Protein AF-A0AAE9MT00-F1 (afdb_monomer_lite)

Structure (mmCIF, N/CA/C/O backbone):
data_AF-A0AAE9MT00-F1
#
_entry.id   AF-A0AAE9MT00-F1
#
loop_
_atom_site.group_PDB
_atom_site.id
_atom_site.type_symbol
_atom_site.label_atom_id
_atom_site.label_alt_id
_atom_site.label_comp_id
_atom_site.label_asym_id
_atom_site.label_entity_id
_atom_site.label_seq_id
_atom_site.pdbx_PDB_ins_code
_atom_site.Cartn_x
_atom_site.Cartn_y
_atom_site.Cartn_z
_atom_site.occupancy
_atom_site.B_iso_or_equiv
_atom_site.auth_seq_id
_atom_site.auth_comp_id
_atom_site.auth_asym_id
_atom_site.auth_atom_id
_atom_site.pdbx_PDB_model_num
ATOM 1 N N . MET A 1 1 ? -2.175 17.273 -48.485 1.00 51.03 1 MET A N 1
ATOM 2 C CA . MET A 1 1 ? -3.130 16.178 -48.189 1.00 51.03 1 MET A CA 1
ATOM 3 C C . MET A 1 1 ? -2.643 15.185 -47.120 1.00 51.03 1 MET A C 1
ATOM 5 O O . MET A 1 1 ? -3.449 14.760 -46.310 1.00 51.03 1 MET A O 1
ATOM 9 N N . ASN A 1 2 ? -1.346 14.842 -47.038 1.00 55.16 2 ASN A N 1
ATOM 10 C CA . ASN A 1 2 ? -0.844 13.804 -46.109 1.00 55.16 2 ASN A CA 1
ATOM 11 C C . ASN A 1 2 ? -0.593 14.262 -44.646 1.00 55.16 2 ASN A C 1
ATOM 13 O O . ASN A 1 2 ? -0.565 13.439 -43.734 1.00 55.16 2 ASN A O 1
ATOM 17 N N . GLN A 1 3 ? -0.410 15.565 -44.392 1.00 51.12 3 GLN A N 1
ATOM 18 C CA . GLN A 1 3 ? -0.152 16.093 -43.039 1.00 51.12 3 GLN A CA 1
ATOM 19 C C . GLN A 1 3 ? -1.431 16.325 -42.216 1.00 51.12 3 GLN A C 1
ATOM 21 O O . GLN A 1 3 ? -1.438 16.017 -41.029 1.00 51.12 3 GLN A O 1
ATOM 26 N N . GLU A 1 4 ? -2.530 16.776 -42.828 1.00 44.50 4 GLU A N 1
ATOM 27 C CA . GLU A 1 4 ? -3.812 16.980 -42.128 1.00 44.50 4 GLU A CA 1
ATOM 28 C C . GLU A 1 4 ? -4.461 15.670 -41.673 1.00 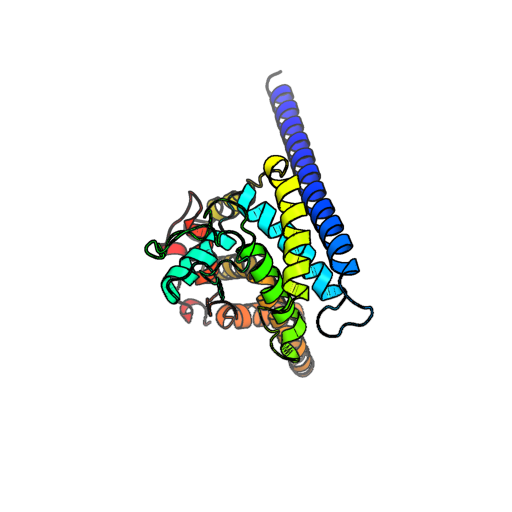44.50 4 GLU A C 1
ATOM 30 O O . GLU A 1 4 ? -5.050 15.617 -40.596 1.00 44.50 4 GLU A O 1
ATOM 35 N N . ILE A 1 5 ? -4.315 14.593 -42.454 1.00 54.06 5 ILE A N 1
ATOM 36 C CA . ILE A 1 5 ? -4.806 13.261 -42.079 1.00 54.06 5 ILE A CA 1
ATOM 37 C C . ILE A 1 5 ? -4.005 12.732 -40.880 1.00 54.06 5 ILE A C 1
ATOM 39 O O . ILE A 1 5 ? -4.601 12.299 -39.897 1.00 54.06 5 ILE A O 1
ATOM 43 N N . LYS A 1 6 ? -2.669 12.869 -40.887 1.00 47.38 6 LYS A N 1
ATOM 44 C CA . LYS A 1 6 ? -1.819 12.519 -39.732 1.00 47.38 6 LYS A CA 1
ATOM 45 C C . LYS A 1 6 ? -2.141 13.353 -38.487 1.00 47.38 6 LYS A C 1
ATOM 47 O O . LYS A 1 6 ? -2.124 12.811 -37.385 1.00 47.38 6 LYS A O 1
ATOM 52 N N . LEU A 1 7 ? -2.462 14.641 -38.644 1.00 45.81 7 LEU A N 1
ATOM 53 C CA . LEU A 1 7 ? -2.862 15.502 -37.527 1.00 45.81 7 LEU A CA 1
ATOM 54 C C . LEU A 1 7 ? -4.219 15.082 -36.945 1.00 45.81 7 LEU A C 1
ATOM 56 O O . LEU A 1 7 ? -4.334 14.929 -35.733 1.00 45.81 7 LEU A O 1
ATOM 60 N N . LYS A 1 8 ? -5.227 14.830 -37.794 1.00 42.19 8 LYS A N 1
ATOM 61 C CA . LYS A 1 8 ? -6.557 14.365 -37.363 1.00 42.19 8 LYS A CA 1
ATOM 62 C C . LYS A 1 8 ? -6.499 12.998 -36.676 1.00 42.19 8 LYS A C 1
ATOM 64 O O . LYS A 1 8 ? -7.139 12.829 -35.643 1.00 42.19 8 LYS A O 1
ATOM 69 N N . TYR A 1 9 ? -5.680 12.070 -37.175 1.00 44.25 9 TYR A N 1
ATOM 70 C CA . TYR A 1 9 ? -5.432 10.779 -36.518 1.00 44.25 9 TYR A CA 1
ATOM 71 C C . TYR A 1 9 ? -4.759 10.945 -35.149 1.00 44.25 9 TYR A C 1
ATOM 73 O O . TYR A 1 9 ? -5.231 10.389 -34.163 1.00 44.25 9 TYR A O 1
ATOM 81 N N . ARG A 1 10 ? -3.711 11.773 -35.050 1.00 43.38 10 ARG A N 1
ATOM 82 C CA . ARG A 1 10 ? -2.983 12.016 -33.791 1.00 43.38 10 ARG A CA 1
ATOM 83 C C . ARG A 1 10 ? -3.833 12.764 -32.747 1.00 43.38 10 ARG A C 1
ATOM 85 O O . ARG A 1 10 ? -3.665 12.556 -31.547 1.00 43.38 10 ARG A O 1
ATOM 92 N N . ILE A 1 11 ? -4.762 13.616 -33.188 1.00 51.12 11 ILE A N 1
ATOM 93 C CA . ILE A 1 11 ? -5.757 14.277 -32.327 1.00 51.12 11 ILE A CA 1
ATOM 94 C C . ILE A 1 11 ? -6.825 13.270 -31.872 1.00 51.12 11 ILE A C 1
ATOM 96 O O . ILE A 1 11 ? -7.138 13.222 -30.684 1.00 51.12 11 ILE A O 1
ATOM 100 N N . GLY A 1 12 ? -7.325 12.420 -32.775 1.00 45.12 12 GLY A N 1
ATOM 101 C CA . GLY A 1 12 ? -8.269 11.345 -32.454 1.00 45.12 12 GLY A CA 1
ATOM 102 C C . GLY A 1 12 ? -7.710 10.329 -31.452 1.00 45.12 12 GLY A C 1
ATOM 103 O O . GLY A 1 12 ? -8.386 9.994 -30.482 1.00 45.12 12 GLY A O 1
ATOM 104 N N . GLU A 1 13 ? -6.448 9.918 -31.607 1.00 54.12 13 GLU A N 1
ATOM 105 C CA . GLU A 1 13 ? -5.752 9.051 -30.645 1.00 54.12 13 GLU A CA 1
ATOM 106 C C . GLU A 1 13 ? -5.581 9.716 -29.272 1.00 54.12 13 GLU A C 1
ATOM 108 O O . GLU A 1 13 ? -5.784 9.070 -28.244 1.00 54.12 13 GLU A O 1
ATOM 113 N N . ASN A 1 14 ? -5.249 11.011 -29.224 1.00 55.03 14 ASN A N 1
ATOM 114 C CA . ASN A 1 14 ? -5.114 11.744 -27.960 1.00 55.03 14 ASN A CA 1
ATOM 115 C C . ASN A 1 14 ? -6.452 11.913 -27.226 1.00 55.03 14 ASN A C 1
ATOM 117 O O . ASN A 1 14 ? -6.501 11.803 -25.999 1.00 55.03 14 ASN A O 1
ATOM 121 N N . ILE A 1 15 ? -7.541 12.156 -27.958 1.00 53.94 15 ILE A N 1
ATOM 122 C CA . ILE A 1 15 ? -8.891 12.246 -27.386 1.00 53.94 15 ILE A CA 1
ATOM 123 C C . ILE A 1 15 ? -9.347 10.865 -26.896 1.00 53.94 15 ILE A C 1
ATOM 125 O O . ILE A 1 15 ? -9.809 10.750 -25.763 1.00 53.94 15 ILE A O 1
ATOM 129 N N . GLY A 1 16 ? -9.133 9.807 -27.686 1.00 55.38 16 GLY A N 1
ATOM 130 C CA . GLY A 1 16 ? -9.438 8.428 -27.296 1.00 55.38 16 GLY A CA 1
ATOM 131 C C . GLY A 1 16 ? -8.684 7.984 -26.038 1.00 55.38 16 GLY A C 1
ATOM 132 O O . GLY A 1 16 ? -9.297 7.459 -25.108 1.00 55.38 16 GLY A O 1
ATOM 133 N N . ARG A 1 17 ? -7.379 8.284 -25.943 1.00 59.31 17 ARG A N 1
ATOM 134 C CA . ARG A 1 17 ? -6.570 8.018 -24.738 1.00 59.31 17 ARG A CA 1
ATOM 135 C C . ARG A 1 17 ? -7.072 8.789 -23.521 1.00 59.31 17 ARG A C 1
ATOM 137 O O . ARG A 1 17 ? -7.162 8.216 -22.439 1.00 59.31 17 ARG A O 1
ATOM 144 N N . ARG A 1 18 ? -7.444 10.064 -23.683 1.00 56.41 18 ARG A N 1
ATOM 145 C CA . ARG A 1 18 ? -8.025 10.867 -22.594 1.00 56.41 18 ARG A CA 1
ATOM 146 C C . ARG A 1 18 ? -9.360 10.304 -22.115 1.00 56.41 18 ARG A C 1
ATOM 148 O O . ARG A 1 18 ? -9.563 10.227 -20.908 1.00 56.41 18 ARG A O 1
ATOM 155 N N . ILE A 1 19 ? -10.246 9.889 -23.018 1.00 56.38 19 ILE A N 1
ATOM 156 C CA . ILE A 1 19 ? -11.547 9.302 -22.659 1.00 56.38 19 ILE A CA 1
ATOM 157 C C . ILE A 1 19 ? -11.355 7.960 -21.942 1.00 56.38 19 ILE A C 1
ATOM 159 O O . ILE A 1 19 ? -11.965 7.740 -20.897 1.00 56.38 19 ILE A O 1
ATOM 163 N N . ALA A 1 20 ? -10.468 7.094 -22.443 1.00 60.00 20 ALA A N 1
ATOM 164 C CA . ALA A 1 20 ? -10.139 5.824 -21.796 1.00 60.00 20 ALA A CA 1
ATOM 165 C C . ALA A 1 20 ? -9.547 6.030 -20.390 1.00 60.00 20 ALA A C 1
ATOM 167 O O . ALA A 1 20 ? -9.961 5.368 -19.440 1.00 60.00 20 ALA A O 1
ATOM 168 N N . PHE A 1 21 ? -8.648 7.008 -20.236 1.00 63.56 21 PHE A N 1
ATOM 169 C CA . PHE A 1 21 ? -8.076 7.402 -18.947 1.00 63.56 21 PHE A CA 1
ATOM 170 C C . PHE A 1 21 ? -9.149 7.872 -17.950 1.00 63.56 21 PHE A C 1
ATOM 172 O O . PHE A 1 21 ? -9.180 7.403 -16.813 1.00 63.56 21 PHE A O 1
ATOM 179 N N . HIS A 1 22 ? -10.066 8.749 -18.377 1.00 64.19 22 HIS A N 1
ATOM 180 C CA . HIS A 1 22 ? -11.149 9.241 -17.517 1.00 64.19 22 HIS A CA 1
ATOM 181 C C . HIS A 1 22 ? -12.133 8.131 -17.142 1.00 64.19 22 HIS A C 1
ATOM 183 O O . HIS A 1 22 ? -12.529 8.032 -15.982 1.00 64.19 22 HIS A O 1
ATOM 189 N N . ARG A 1 23 ? -12.499 7.267 -18.097 1.00 68.19 23 ARG A N 1
ATOM 190 C CA . ARG A 1 23 ? -13.386 6.124 -17.845 1.00 68.19 23 ARG A CA 1
ATOM 191 C C . ARG A 1 23 ? -12.770 5.149 -16.840 1.00 68.19 23 ARG A C 1
ATOM 193 O O . ARG A 1 23 ? -13.483 4.670 -15.966 1.00 68.19 23 ARG A O 1
ATOM 200 N N . ARG A 1 24 ? -11.455 4.915 -16.922 1.00 79.44 24 ARG A N 1
ATOM 201 C CA . ARG A 1 24 ? -10.708 4.091 -15.963 1.00 79.44 24 ARG A CA 1
ATOM 202 C C . ARG A 1 24 ? -10.764 4.651 -14.549 1.00 79.44 24 ARG A C 1
ATOM 204 O O . ARG A 1 24 ? -11.226 3.962 -13.645 1.00 79.44 24 ARG A O 1
ATOM 211 N N . ILE A 1 25 ? -10.347 5.904 -14.372 1.00 77.81 25 ILE A N 1
ATOM 212 C CA . ILE A 1 25 ? -10.355 6.562 -13.056 1.00 77.81 25 ILE A CA 1
ATOM 213 C C . ILE A 1 25 ? -11.760 6.546 -12.454 1.00 77.81 25 ILE A C 1
ATOM 215 O O . ILE A 1 25 ? -11.936 6.251 -11.274 1.00 77.81 25 ILE A O 1
ATOM 219 N N . HIS A 1 26 ? -12.775 6.813 -13.274 1.00 83.75 26 HIS A N 1
ATOM 220 C CA . HIS A 1 26 ? -14.157 6.829 -12.824 1.00 83.75 26 HIS A CA 1
ATOM 221 C C . HIS A 1 26 ? -14.623 5.470 -12.265 1.00 83.75 26 HIS A C 1
ATOM 223 O O . HIS A 1 26 ? -15.366 5.447 -11.284 1.00 83.75 26 HIS A O 1
ATOM 229 N N . ILE A 1 27 ? -14.194 4.343 -12.848 1.00 88.69 27 ILE A N 1
ATOM 230 C CA . ILE A 1 27 ? -14.572 2.998 -12.377 1.00 88.69 27 ILE A CA 1
ATOM 231 C C . ILE A 1 27 ? -13.983 2.720 -10.991 1.00 88.69 27 ILE A C 1
ATOM 233 O O . ILE A 1 27 ? -14.738 2.403 -10.071 1.00 88.69 27 ILE A O 1
ATOM 237 N N . TYR A 1 28 ? -12.678 2.926 -10.799 1.00 93.06 28 TYR A N 1
ATOM 238 C CA . TYR A 1 28 ? -12.037 2.666 -9.505 1.00 93.06 28 TYR A CA 1
ATOM 239 C C . TYR A 1 28 ? -12.506 3.633 -8.404 1.00 93.06 28 TYR A C 1
ATOM 241 O O . TYR A 1 28 ? -12.715 3.210 -7.268 1.00 93.06 28 TYR A O 1
ATOM 249 N N . ILE A 1 29 ? -12.785 4.904 -8.730 1.00 93.75 29 ILE A N 1
ATOM 250 C CA . ILE A 1 29 ? -13.396 5.854 -7.778 1.00 93.75 29 ILE A CA 1
ATOM 251 C C . ILE A 1 29 ? -14.796 5.393 -7.355 1.00 93.75 29 ILE A C 1
ATOM 253 O O . ILE A 1 29 ? -15.153 5.467 -6.173 1.00 93.75 29 ILE A O 1
ATOM 257 N N . ARG A 1 30 ? -15.608 4.919 -8.308 1.00 95.69 30 ARG A N 1
ATOM 258 C CA . ARG A 1 30 ? -16.950 4.401 -8.022 1.00 95.69 30 ARG A CA 1
ATOM 259 C C . ARG A 1 30 ? -16.879 3.156 -7.141 1.00 95.69 30 ARG A C 1
ATOM 261 O O . ARG A 1 30 ? -17.640 3.073 -6.180 1.00 95.69 30 ARG A O 1
ATOM 268 N N . LEU A 1 31 ? -15.955 2.240 -7.432 1.00 96.75 31 LEU A N 1
ATOM 269 C CA . LEU A 1 31 ? -15.724 1.040 -6.632 1.00 96.75 31 LEU A CA 1
ATOM 270 C C . LEU A 1 31 ? -15.295 1.389 -5.203 1.00 96.75 31 LEU A C 1
ATOM 272 O O . LEU A 1 31 ? -15.934 0.936 -4.259 1.00 96.75 31 LEU A O 1
ATOM 276 N N . ALA A 1 32 ? -14.302 2.265 -5.025 1.00 97.62 32 ALA A N 1
ATOM 277 C CA . ALA A 1 32 ? -13.902 2.738 -3.699 1.00 97.62 32 ALA A CA 1
ATOM 278 C C . ALA A 1 32 ? -15.089 3.375 -2.951 1.00 97.62 32 ALA A C 1
ATOM 280 O O . ALA A 1 32 ? -15.327 3.104 -1.776 1.00 97.62 32 ALA A O 1
ATOM 281 N N . SER A 1 33 ? -15.910 4.169 -3.640 1.00 97.94 33 SER A N 1
ATOM 282 C CA . SER A 1 33 ? -17.111 4.761 -3.037 1.00 97.94 33 SER A CA 1
ATOM 283 C C . SER A 1 33 ? -18.140 3.708 -2.604 1.00 97.94 33 SER A C 1
ATOM 285 O O . SER A 1 33 ? -18.792 3.887 -1.576 1.00 97.94 33 SER A O 1
ATOM 287 N N . ALA A 1 34 ? -18.305 2.626 -3.371 1.00 98.00 34 ALA A N 1
ATOM 288 C CA . ALA A 1 34 ? -19.188 1.512 -3.028 1.00 98.00 34 ALA A CA 1
ATOM 289 C C . ALA A 1 34 ? -18.654 0.722 -1.825 1.00 98.00 34 ALA A C 1
ATOM 291 O O . ALA A 1 34 ? -19.393 0.509 -0.865 1.00 98.00 34 ALA A O 1
ATOM 292 N N . VAL A 1 35 ? -17.357 0.392 -1.828 1.00 98.31 35 VAL A N 1
ATOM 293 C CA . VAL A 1 35 ? -16.680 -0.276 -0.707 1.00 98.31 35 VAL A CA 1
ATOM 294 C C . VAL A 1 35 ? -16.856 0.526 0.577 1.00 98.31 35 VAL A C 1
ATOM 296 O O . VAL A 1 35 ? -17.310 -0.023 1.576 1.00 98.31 35 VAL A O 1
ATOM 299 N N . TYR A 1 36 ? -16.577 1.834 0.541 1.00 98.31 36 TYR A N 1
ATOM 300 C CA . TYR A 1 36 ? -16.726 2.714 1.700 1.00 98.31 36 TYR A CA 1
ATOM 301 C C . TYR A 1 36 ? -18.142 2.672 2.290 1.00 98.31 36 TYR A C 1
ATOM 303 O O . TYR A 1 36 ? -18.296 2.605 3.508 1.00 98.31 36 TYR A O 1
ATOM 311 N N . LYS A 1 37 ? -19.176 2.701 1.437 1.00 97.94 37 LYS A N 1
ATOM 312 C CA . LYS A 1 37 ? -20.576 2.644 1.879 1.00 97.94 37 LYS A CA 1
ATOM 313 C C . LYS A 1 37 ? -20.883 1.332 2.598 1.00 97.94 37 LYS A C 1
ATOM 315 O O . LYS A 1 37 ? -21.432 1.390 3.691 1.00 97.94 37 LYS A O 1
ATOM 320 N N . GLU A 1 38 ? -20.500 0.188 2.031 1.00 97.75 38 GLU A N 1
ATOM 321 C CA . GLU A 1 38 ? -20.772 -1.124 2.635 1.00 97.75 38 GLU A CA 1
ATOM 322 C C . GLU A 1 38 ? -20.040 -1.309 3.969 1.00 97.75 38 GLU A C 1
ATOM 324 O O . GLU A 1 38 ? -20.656 -1.692 4.962 1.00 97.75 38 GLU A O 1
ATOM 329 N N . ILE A 1 39 ? -18.740 -0.998 4.034 1.00 97.31 39 ILE A N 1
ATOM 330 C CA . ILE A 1 39 ? -17.970 -1.211 5.269 1.00 97.31 39 ILE A CA 1
ATOM 331 C C . ILE A 1 39 ? -18.362 -0.227 6.374 1.00 97.31 39 ILE A C 1
ATOM 333 O O . ILE A 1 39 ? -18.300 -0.571 7.552 1.00 97.31 39 ILE A O 1
ATOM 337 N N . ARG A 1 40 ? -18.815 0.986 6.026 1.00 96.06 40 ARG A N 1
ATOM 338 C CA . ARG A 1 40 ? -19.260 1.982 7.010 1.00 96.06 40 ARG A CA 1
ATOM 339 C C . ARG A 1 40 ? -20.486 1.520 7.793 1.00 96.06 40 ARG A C 1
ATOM 341 O O . ARG A 1 40 ? -20.587 1.852 8.970 1.00 96.06 40 ARG A O 1
ATOM 348 N N . LEU A 1 41 ? -21.376 0.747 7.169 1.00 95.56 41 LEU A N 1
ATOM 349 C CA . LEU A 1 41 ? -22.561 0.180 7.826 1.00 95.56 41 LEU A CA 1
ATOM 350 C C . LEU A 1 41 ? -22.204 -0.853 8.903 1.00 95.56 41 LEU A C 1
ATOM 352 O O . LEU A 1 41 ? -23.017 -1.131 9.778 1.00 95.56 41 LEU A O 1
ATOM 356 N N . LEU A 1 42 ? -20.996 -1.420 8.850 1.00 94.50 42 LEU A N 1
ATOM 357 C CA . LEU A 1 42 ? -20.529 -2.423 9.805 1.00 94.50 42 LEU A CA 1
ATOM 358 C C . LEU A 1 42 ? -19.893 -1.810 11.057 1.00 94.50 42 LEU A C 1
ATOM 360 O O . LEU A 1 42 ? -19.606 -2.546 12.003 1.00 94.50 42 LEU A O 1
ATOM 364 N N . ILE A 1 43 ? -19.622 -0.505 11.066 1.00 94.19 43 ILE A N 1
ATOM 365 C CA . ILE A 1 43 ? -18.829 0.165 12.099 1.00 94.19 43 ILE A CA 1
ATOM 366 C C . ILE A 1 43 ? -19.683 1.184 12.842 1.00 94.19 43 ILE A C 1
ATOM 368 O O . ILE A 1 43 ? -20.316 2.042 12.226 1.00 94.19 43 ILE A O 1
ATOM 372 N N . ASP A 1 44 ? -19.633 1.104 14.169 1.00 90.25 44 ASP A N 1
ATOM 373 C CA . ASP A 1 44 ? -20.349 2.006 15.062 1.00 90.25 44 ASP A CA 1
ATOM 374 C C . ASP A 1 44 ? -19.794 3.435 14.974 1.00 90.25 44 ASP A C 1
ATOM 376 O O . ASP A 1 44 ? -18.592 3.663 14.779 1.00 90.25 44 ASP A O 1
ATOM 380 N N . ASP A 1 45 ? -20.678 4.415 15.139 1.00 84.25 45 ASP A N 1
ATOM 381 C CA . ASP A 1 45 ? -20.309 5.827 15.120 1.00 84.25 45 ASP A CA 1
ATOM 382 C C . ASP A 1 45 ? -19.314 6.146 16.243 1.00 84.25 45 ASP A C 1
ATOM 384 O O . ASP A 1 45 ? -19.540 5.835 17.410 1.00 84.25 45 ASP A O 1
ATOM 388 N N . GLY A 1 46 ? -18.194 6.782 15.885 1.00 81.69 46 GLY A N 1
ATOM 389 C CA . GLY A 1 46 ? -17.159 7.172 16.846 1.00 81.69 46 GLY A CA 1
ATOM 390 C C . GLY A 1 46 ? -16.153 6.076 17.207 1.00 81.69 46 GLY A C 1
ATOM 391 O O . GLY A 1 46 ? -15.407 6.253 18.168 1.00 81.69 46 GLY A O 1
ATOM 392 N N . SER A 1 47 ? -16.087 4.968 16.454 1.00 88.94 47 SER A N 1
ATOM 393 C CA . SER A 1 47 ? -15.045 3.952 16.658 1.00 88.94 47 SER A CA 1
ATOM 394 C C . SER A 1 47 ? -13.631 4.570 16.638 1.00 88.94 47 SER A C 1
ATOM 396 O O . SER A 1 47 ? -13.255 5.186 15.636 1.00 88.94 47 SER A O 1
ATOM 398 N N . PRO A 1 48 ? -12.811 4.380 17.694 1.00 86.38 48 PRO A N 1
ATOM 399 C CA . PRO A 1 48 ? -11.448 4.914 17.736 1.00 86.38 48 PRO A CA 1
ATOM 400 C C . PRO A 1 48 ? -10.486 4.148 16.816 1.00 86.38 48 PRO A C 1
ATOM 402 O O . PRO A 1 48 ? -9.462 4.687 16.408 1.00 86.38 48 PRO A O 1
ATOM 405 N N . VAL A 1 49 ? -10.811 2.892 16.490 1.00 92.06 49 VAL A N 1
ATOM 406 C CA . VAL A 1 49 ? -10.002 2.024 15.620 1.00 92.06 49 VAL A CA 1
ATOM 407 C C . VAL A 1 49 ? -10.348 2.255 14.149 1.00 92.06 49 VAL A C 1
ATOM 409 O O . VAL A 1 49 ? -9.464 2.380 13.302 1.00 92.06 49 VAL A O 1
ATOM 412 N N . TRP A 1 50 ? -11.643 2.339 13.841 1.00 94.12 50 TRP A N 1
ATOM 413 C CA . TRP A 1 50 ? -12.151 2.481 12.478 1.00 94.12 50 TRP A CA 1
ATOM 414 C C . TRP A 1 50 ? -12.765 3.864 12.273 1.00 94.12 50 TRP A C 1
ATOM 416 O O . TRP A 1 50 ? -13.975 4.016 12.101 1.00 94.12 50 TRP A O 1
ATOM 426 N N . SER A 1 51 ? -11.902 4.881 12.292 1.00 94.06 51 SER A N 1
ATOM 427 C CA . SER A 1 51 ? -12.284 6.258 11.976 1.00 94.06 51 SER A CA 1
ATOM 428 C C . SER A 1 51 ? -12.788 6.399 10.536 1.00 94.06 51 SER A C 1
ATOM 430 O O . SER A 1 51 ? -12.583 5.538 9.674 1.00 94.06 51 SER A O 1
ATOM 432 N N . LYS A 1 52 ? -13.415 7.541 10.238 1.00 94.38 52 LYS A N 1
ATOM 433 C CA . LYS A 1 52 ? -13.890 7.862 8.887 1.00 94.38 52 LYS A CA 1
ATOM 434 C C . LYS A 1 52 ? -12.753 7.823 7.861 1.00 94.38 52 LYS A C 1
ATOM 436 O O . LYS A 1 52 ? -12.960 7.370 6.738 1.00 94.38 52 LYS A O 1
ATOM 441 N N . GLU A 1 53 ? -11.580 8.306 8.247 1.00 93.19 53 GLU A N 1
ATOM 442 C CA . GLU A 1 53 ? -10.360 8.348 7.445 1.00 93.19 53 GLU A CA 1
ATOM 443 C C . GLU A 1 53 ? -9.820 6.935 7.212 1.00 93.19 53 GLU A C 1
ATOM 445 O O . GLU A 1 53 ? -9.557 6.572 6.070 1.00 93.19 53 GLU A O 1
ATOM 450 N N . CYS A 1 54 ? -9.784 6.096 8.253 1.00 95.56 54 CYS A N 1
ATOM 451 C CA . CYS A 1 54 ? -9.383 4.691 8.144 1.00 95.56 54 CYS A CA 1
ATOM 452 C C . CYS A 1 54 ? -10.256 3.926 7.134 1.00 95.56 54 CYS A C 1
ATOM 454 O O . CYS A 1 54 ? -9.745 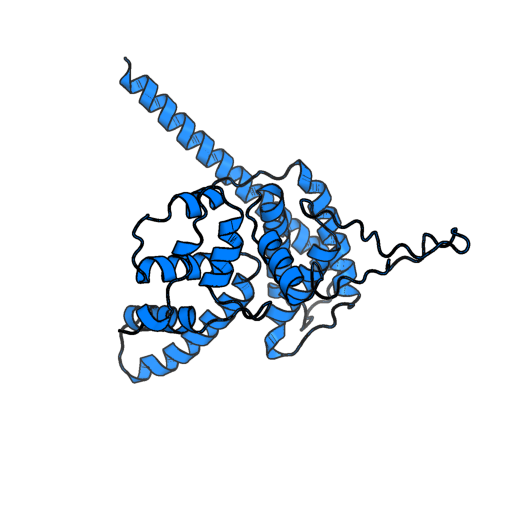3.238 6.253 1.00 95.56 54 CYS A O 1
ATOM 456 N N . LEU A 1 55 ? -11.579 4.109 7.193 1.00 97.44 55 LEU A N 1
ATOM 457 C CA . LEU A 1 55 ? -12.505 3.473 6.251 1.00 97.44 55 LEU A CA 1
ATOM 458 C C . LEU A 1 55 ? -12.334 3.983 4.812 1.00 97.44 55 LEU A C 1
ATOM 460 O O . LEU A 1 55 ? -12.490 3.212 3.866 1.00 97.44 55 LEU A O 1
ATOM 464 N N . LYS A 1 56 ? -11.995 5.264 4.622 1.00 96.94 56 LYS A N 1
ATOM 465 C CA . LYS A 1 56 ? -11.657 5.797 3.292 1.00 96.94 56 LYS A CA 1
ATOM 466 C C . LYS A 1 56 ? -10.368 5.177 2.757 1.00 96.94 56 LYS A C 1
ATOM 468 O O . LYS A 1 56 ? -10.356 4.765 1.600 1.00 96.94 56 LYS A O 1
ATOM 473 N N . ASP A 1 57 ? -9.329 5.078 3.585 1.00 96.56 57 ASP A N 1
ATOM 474 C CA . ASP A 1 57 ? -8.057 4.458 3.202 1.00 96.56 57 ASP A CA 1
ATOM 475 C C . ASP A 1 57 ? -8.277 2.995 2.789 1.00 96.56 57 ASP A C 1
ATOM 477 O O . ASP A 1 57 ? -7.816 2.584 1.727 1.00 96.56 57 ASP A O 1
ATOM 481 N N . ILE A 1 58 ? -9.050 2.228 3.573 1.00 98.25 58 ILE A N 1
ATOM 482 C CA . ILE A 1 58 ? -9.407 0.836 3.251 1.00 98.25 58 ILE A CA 1
ATOM 483 C C . ILE A 1 58 ? -10.102 0.757 1.891 1.00 98.25 58 ILE A C 1
ATOM 485 O O . ILE A 1 58 ? -9.760 -0.090 1.065 1.00 98.25 58 ILE A O 1
ATOM 489 N N . ALA A 1 59 ? -11.061 1.644 1.632 1.00 98.38 59 ALA A N 1
ATOM 490 C CA . ALA A 1 59 ? -11.801 1.651 0.381 1.00 98.38 59 ALA A CA 1
ATOM 491 C C . ALA A 1 59 ? -10.921 1.977 -0.839 1.00 98.38 59 ALA A C 1
ATOM 493 O O . ALA A 1 59 ? -11.023 1.309 -1.870 1.00 98.38 59 ALA A O 1
ATOM 494 N N . ILE A 1 60 ? -10.029 2.964 -0.713 1.00 97.31 60 ILE A N 1
ATOM 495 C CA . ILE A 1 60 ? -9.072 3.340 -1.763 1.00 97.31 60 ILE A CA 1
ATOM 496 C C . ILE A 1 60 ? -8.094 2.195 -2.029 1.00 97.31 60 ILE A C 1
ATOM 498 O O . ILE A 1 60 ? -7.853 1.847 -3.185 1.00 97.31 60 ILE A O 1
ATOM 502 N N . VAL A 1 61 ? -7.561 1.585 -0.970 1.00 97.75 61 VAL A N 1
ATOM 503 C CA . VAL A 1 61 ? -6.620 0.464 -1.067 1.00 97.75 61 VAL A CA 1
ATOM 504 C C . VAL A 1 61 ? -7.276 -0.754 -1.703 1.00 97.75 61 VAL A C 1
ATOM 506 O O . VAL A 1 61 ? -6.660 -1.398 -2.543 1.00 97.75 61 VAL A O 1
ATOM 509 N N . SER A 1 62 ? -8.540 -1.026 -1.381 1.00 98.19 62 SER A N 1
ATOM 510 C CA . SER A 1 62 ? -9.288 -2.144 -1.967 1.00 98.19 62 SER A CA 1
ATOM 511 C C . SER A 1 62 ? -9.465 -1.980 -3.479 1.00 98.19 62 SER A C 1
ATOM 513 O O . SER A 1 62 ? -9.199 -2.908 -4.237 1.00 98.19 62 SER A O 1
ATOM 515 N N . ALA A 1 63 ? -9.856 -0.785 -3.936 1.00 97.56 63 ALA A N 1
ATOM 516 C CA . ALA A 1 63 ? -9.966 -0.500 -5.366 1.00 97.56 63 ALA A CA 1
ATOM 517 C C . ALA A 1 63 ? -8.597 -0.500 -6.073 1.00 97.56 63 ALA A C 1
ATOM 519 O O . ALA A 1 63 ? -8.491 -0.990 -7.194 1.00 97.56 63 ALA A O 1
ATOM 520 N N . SER A 1 64 ? -7.549 0.003 -5.412 1.00 96.56 64 SER A N 1
ATOM 521 C CA . SER A 1 64 ? -6.182 0.005 -5.953 1.00 96.56 64 SER A CA 1
ATOM 522 C C . SER A 1 64 ? -5.595 -1.403 -6.066 1.00 96.56 64 SER A C 1
ATOM 524 O O . SER A 1 64 ? -4.864 -1.678 -7.009 1.00 96.56 64 SER A O 1
ATOM 526 N N . TYR A 1 65 ? -5.927 -2.305 -5.138 1.00 97.75 65 TYR A N 1
ATOM 527 C CA . TYR A 1 65 ? -5.553 -3.717 -5.226 1.00 97.75 65 TYR A CA 1
ATOM 528 C C . TYR A 1 65 ? -6.208 -4.389 -6.434 1.00 97.75 65 TYR A C 1
ATOM 530 O O . TYR A 1 65 ? -5.530 -5.098 -7.172 1.00 97.75 65 TYR A O 1
ATOM 538 N N . LEU A 1 66 ? -7.491 -4.114 -6.694 1.00 97.00 66 LEU A N 1
ATOM 539 C CA . LEU A 1 66 ? -8.129 -4.607 -7.913 1.00 97.00 66 LEU A CA 1
ATOM 540 C C . LEU A 1 66 ? -7.431 -4.067 -9.168 1.00 97.00 66 LEU A C 1
ATOM 542 O O . LEU A 1 66 ? -7.152 -4.839 -10.082 1.00 97.00 66 LEU A O 1
ATOM 546 N N . GLU A 1 67 ? -7.115 -2.766 -9.202 1.00 95.38 67 GLU A N 1
ATOM 547 C CA . GLU A 1 67 ? -6.356 -2.177 -10.312 1.00 95.38 67 GLU A CA 1
ATOM 548 C C . GLU A 1 67 ? -4.989 -2.847 -10.484 1.00 95.38 67 GLU A C 1
ATOM 550 O O . GLU A 1 67 ? -4.605 -3.134 -11.615 1.00 95.38 67 GLU A O 1
ATOM 555 N N . ASP A 1 68 ? -4.273 -3.121 -9.392 1.00 95.44 68 ASP A N 1
ATOM 556 C CA . ASP A 1 68 ? -2.977 -3.802 -9.411 1.00 95.44 68 ASP A CA 1
ATOM 557 C C . ASP A 1 68 ? -3.064 -5.186 -10.056 1.00 95.44 68 ASP A C 1
ATOM 559 O O . ASP A 1 68 ? -2.317 -5.465 -10.995 1.00 95.44 68 ASP A O 1
ATOM 563 N N . VAL A 1 69 ? -4.015 -6.012 -9.610 1.00 95.00 69 VAL A N 1
ATOM 564 C CA . VAL A 1 69 ? -4.209 -7.372 -10.131 1.00 95.00 69 VAL A CA 1
ATOM 565 C C . VAL A 1 69 ? -4.617 -7.338 -11.605 1.00 95.00 69 VAL A C 1
ATOM 567 O O . VAL A 1 69 ? -3.948 -7.936 -12.442 1.00 95.00 69 VAL A O 1
ATOM 570 N N . VAL A 1 70 ? -5.654 -6.570 -11.955 1.00 93.88 70 VAL A N 1
ATOM 571 C CA . VAL A 1 70 ? -6.194 -6.496 -13.328 1.00 93.88 70 VAL A CA 1
ATOM 572 C C . VAL A 1 70 ? -5.195 -5.880 -14.313 1.00 93.88 70 VAL A C 1
ATOM 574 O O . VAL A 1 70 ? -5.188 -6.191 -15.506 1.00 93.88 70 VAL A O 1
ATOM 577 N N . SER A 1 71 ? -4.341 -4.978 -13.835 1.00 91.81 71 SER A N 1
ATOM 578 C CA . SER A 1 71 ? -3.349 -4.304 -14.676 1.00 91.81 71 SER A CA 1
ATOM 579 C C . SER A 1 71 ? -1.991 -4.996 -14.690 1.00 91.81 71 SER A C 1
ATOM 581 O O . SER A 1 71 ? -1.141 -4.617 -15.495 1.00 91.81 71 SER A O 1
ATOM 583 N N . GLY A 1 72 ? -1.766 -5.968 -13.803 1.00 91.19 72 GLY A N 1
ATOM 584 C CA . GLY A 1 72 ? -0.461 -6.584 -13.604 1.00 91.19 72 GLY A CA 1
ATOM 585 C C . GLY A 1 72 ? 0.609 -5.567 -13.193 1.00 91.19 72 GLY A C 1
ATOM 586 O O . GLY A 1 72 ? 1.703 -5.578 -13.758 1.00 91.19 72 GLY A O 1
ATOM 587 N N . LEU A 1 73 ? 0.309 -4.661 -12.249 1.00 91.75 73 LEU A N 1
ATOM 588 C CA . LEU A 1 73 ? 1.298 -3.662 -11.795 1.00 91.75 73 LEU A CA 1
ATOM 589 C C . LEU A 1 73 ? 2.409 -4.294 -10.949 1.00 91.75 73 LEU A C 1
ATOM 591 O O . LEU A 1 73 ? 3.478 -3.712 -10.795 1.00 91.75 73 LEU A O 1
ATOM 595 N N . GLY A 1 74 ? 2.161 -5.484 -10.402 1.00 93.31 74 GLY A N 1
ATOM 596 C CA . GLY A 1 74 ? 3.150 -6.265 -9.671 1.00 93.31 74 GLY A CA 1
ATOM 597 C C . GLY A 1 74 ? 3.395 -5.768 -8.247 1.00 93.31 74 GLY A C 1
ATOM 598 O O . GLY A 1 74 ? 4.332 -6.236 -7.602 1.00 93.31 74 GLY A O 1
ATOM 599 N N . ILE A 1 75 ? 2.566 -4.862 -7.716 1.00 95.31 75 ILE A N 1
ATOM 600 C CA . ILE A 1 75 ? 2.790 -4.257 -6.396 1.00 95.31 75 ILE A CA 1
ATOM 601 C C . ILE A 1 75 ? 2.549 -5.305 -5.307 1.00 95.31 75 ILE A C 1
ATOM 603 O O . ILE A 1 75 ? 3.458 -5.623 -4.539 1.00 95.31 75 ILE A O 1
ATOM 607 N N . PHE A 1 76 ? 1.368 -5.920 -5.279 1.00 95.69 76 PHE A N 1
ATOM 608 C CA . PHE A 1 76 ? 1.049 -6.995 -4.347 1.00 95.69 76 PHE A CA 1
ATOM 609 C C . PHE A 1 76 ? 1.836 -8.269 -4.651 1.00 95.69 76 PHE A C 1
ATOM 611 O O . PHE A 1 76 ? 2.266 -8.977 -3.741 1.00 95.69 76 PHE A O 1
ATOM 618 N N . LYS A 1 77 ? 2.069 -8.560 -5.938 1.00 94.69 77 LYS A N 1
ATOM 619 C CA . LYS A 1 77 ? 2.869 -9.716 -6.371 1.00 94.69 77 LYS A CA 1
ATOM 620 C C . LYS A 1 77 ? 4.292 -9.648 -5.816 1.00 94.69 77 LYS A C 1
ATOM 622 O O . LYS A 1 77 ? 4.754 -10.628 -5.233 1.00 94.69 77 LYS A O 1
ATOM 627 N N . SER A 1 78 ? 4.933 -8.483 -5.902 1.00 94.62 78 SER A N 1
ATOM 628 C CA . SER A 1 78 ? 6.267 -8.258 -5.341 1.00 94.62 78 SER A CA 1
ATOM 629 C C . SER A 1 78 ? 6.291 -8.442 -3.822 1.00 94.62 78 SER A C 1
ATOM 631 O O . SER A 1 78 ? 7.176 -9.115 -3.292 1.00 94.62 78 SER A O 1
ATOM 633 N N . PHE A 1 79 ? 5.273 -7.929 -3.121 1.00 95.25 79 PHE A N 1
ATOM 634 C CA . PHE A 1 79 ? 5.114 -8.117 -1.681 1.00 95.25 79 PHE A CA 1
ATOM 635 C C . PHE A 1 79 ? 5.009 -9.597 -1.307 1.00 95.2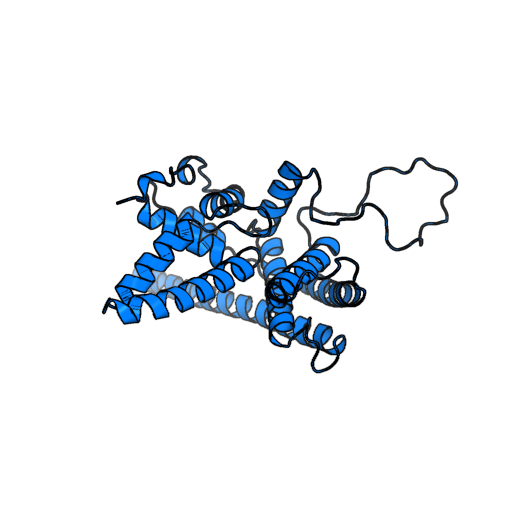5 79 PHE A C 1
ATOM 637 O O . PHE A 1 79 ? 5.768 -10.054 -0.457 1.00 95.25 79 PHE A O 1
ATOM 644 N N . ARG A 1 80 ? 4.127 -10.360 -1.961 1.00 92.62 80 ARG A N 1
ATOM 645 C CA . ARG A 1 80 ? 3.949 -11.793 -1.678 1.00 92.62 80 ARG A CA 1
ATOM 646 C C . ARG A 1 80 ? 5.203 -12.596 -1.951 1.00 92.62 80 ARG A C 1
ATOM 648 O O . ARG A 1 80 ? 5.580 -13.430 -1.136 1.00 92.62 80 ARG A O 1
ATOM 655 N N . LYS A 1 81 ? 5.871 -12.325 -3.075 1.00 92.81 81 LYS A N 1
ATOM 656 C CA . LYS A 1 81 ? 7.143 -12.967 -3.412 1.00 92.81 81 LYS A CA 1
ATOM 657 C C . LYS A 1 81 ? 8.166 -12.726 -2.303 1.00 92.81 81 LYS A C 1
ATOM 659 O O . LYS A 1 81 ? 8.737 -13.680 -1.785 1.00 92.81 81 LYS A O 1
ATOM 664 N N . LYS A 1 82 ? 8.325 -11.474 -1.868 1.00 93.56 82 LYS A N 1
ATOM 665 C CA . LYS A 1 82 ? 9.262 -11.124 -0.796 1.00 93.56 82 LYS A CA 1
ATOM 666 C C . LYS A 1 82 ? 8.858 -11.709 0.559 1.00 93.56 82 LYS A C 1
ATOM 668 O O . LYS A 1 82 ? 9.709 -12.177 1.307 1.00 93.56 82 LYS A O 1
ATOM 673 N N . HIS A 1 83 ? 7.567 -11.730 0.872 1.00 92.50 83 HIS A N 1
ATOM 674 C CA . HIS A 1 83 ? 7.054 -12.350 2.089 1.00 92.50 83 HIS A CA 1
ATOM 675 C C . HIS A 1 83 ? 7.299 -13.868 2.094 1.00 92.50 83 HIS A C 1
ATOM 677 O O . HIS A 1 83 ? 7.716 -14.416 3.110 1.00 92.50 83 HIS A O 1
ATOM 683 N N . LYS A 1 84 ? 7.131 -14.541 0.950 1.00 90.25 84 LYS A N 1
ATOM 684 C CA . LYS A 1 84 ? 7.436 -15.967 0.771 1.00 90.25 84 LYS A CA 1
ATOM 685 C C . LYS A 1 84 ? 8.931 -16.249 0.902 1.00 90.25 84 LYS A C 1
ATOM 687 O O . LYS A 1 84 ? 9.294 -17.205 1.574 1.00 90.25 84 LYS A O 1
ATOM 692 N N . GLU A 1 85 ? 9.787 -15.393 0.345 1.00 91.56 85 GLU A N 1
ATOM 693 C CA . GLU A 1 85 ? 11.245 -15.472 0.526 1.00 91.56 85 GLU A CA 1
ATOM 694 C C . GLU A 1 85 ? 11.659 -15.355 2.004 1.00 91.56 85 GLU A C 1
ATOM 696 O O . GLU A 1 85 ? 12.542 -16.082 2.450 1.00 91.56 85 GLU A O 1
ATOM 701 N N . LEU A 1 86 ? 11.028 -14.455 2.768 1.00 90.44 86 LEU A N 1
ATOM 702 C CA . LEU A 1 86 ? 11.395 -14.175 4.162 1.00 90.44 86 LEU A CA 1
ATOM 703 C C . LEU A 1 86 ? 10.751 -15.132 5.177 1.00 90.44 86 LEU A C 1
ATOM 705 O O . LEU A 1 86 ? 11.369 -15.463 6.187 1.00 90.44 86 LEU A O 1
ATOM 709 N N . TYR A 1 87 ? 9.509 -15.554 4.933 1.00 88.38 87 TYR A N 1
ATOM 710 C CA . TYR A 1 87 ? 8.656 -16.220 5.926 1.00 88.38 87 TYR A CA 1
ATOM 711 C C . TYR A 1 87 ? 7.972 -17.492 5.405 1.00 88.38 87 TYR A C 1
ATOM 713 O O . TYR A 1 87 ? 7.098 -18.036 6.081 1.00 88.38 87 TYR A O 1
ATOM 721 N N . ASN A 1 88 ? 8.324 -17.960 4.203 1.00 86.50 88 ASN A N 1
ATOM 722 C CA . ASN A 1 88 ? 7.807 -19.182 3.572 1.00 86.50 88 ASN A CA 1
ATOM 723 C C . ASN A 1 88 ? 6.267 -19.267 3.482 1.00 86.50 88 ASN A C 1
ATOM 725 O O . ASN A 1 88 ? 5.678 -20.346 3.494 1.00 86.50 88 ASN A O 1
ATOM 729 N N . THR A 1 89 ? 5.599 -18.114 3.412 1.00 85.94 89 THR A N 1
ATOM 730 C CA . THR A 1 89 ? 4.136 -17.970 3.337 1.00 85.94 89 THR A CA 1
ATOM 731 C C . THR A 1 89 ? 3.778 -16.819 2.395 1.00 85.94 89 THR A C 1
ATOM 733 O O . THR A 1 89 ? 4.564 -15.886 2.244 1.00 85.94 89 THR A O 1
ATOM 736 N N . HIS A 1 90 ? 2.609 -16.855 1.748 1.00 84.56 90 HIS A N 1
ATOM 737 C CA . HIS A 1 90 ? 2.232 -15.828 0.761 1.00 84.56 90 HIS A CA 1
ATOM 738 C C . HIS A 1 90 ? 1.937 -14.463 1.394 1.00 84.56 90 HIS A C 1
ATOM 740 O O . HIS A 1 90 ? 2.343 -13.441 0.850 1.00 84.56 90 HIS A O 1
ATOM 746 N N . ILE A 1 91 ? 1.266 -14.443 2.549 1.00 86.75 91 ILE A N 1
ATOM 747 C CA . ILE A 1 91 ? 0.910 -13.226 3.289 1.00 86.75 91 ILE A CA 1
ATOM 748 C C . ILE A 1 91 ? 0.923 -13.494 4.806 1.00 86.75 91 ILE A C 1
ATOM 750 O O . ILE A 1 91 ? 0.810 -14.656 5.221 1.00 86.75 91 ILE A O 1
ATOM 754 N N . PRO A 1 92 ? 0.990 -12.448 5.650 1.00 83.81 92 PRO A N 1
ATOM 755 C CA . PRO A 1 92 ? 0.866 -12.589 7.095 1.00 83.81 92 PRO A CA 1
ATOM 756 C C . PRO A 1 92 ? -0.460 -13.232 7.506 1.00 83.81 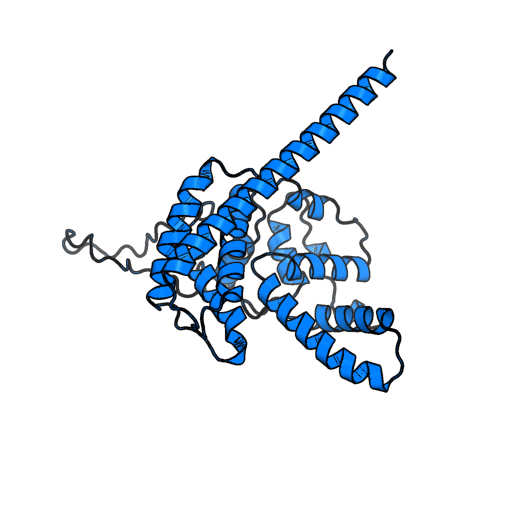92 PRO A C 1
ATOM 758 O O . PRO A 1 92 ? -1.524 -12.858 7.016 1.00 83.81 92 PRO A O 1
ATOM 761 N N . PHE A 1 93 ? -0.396 -14.162 8.460 1.00 77.19 93 PHE A N 1
ATOM 762 C CA . PHE A 1 93 ? -1.557 -14.822 9.075 1.00 77.19 93 PHE A CA 1
ATOM 763 C C . PHE A 1 93 ? -2.495 -15.551 8.099 1.00 77.19 93 PHE A C 1
ATOM 765 O O . PHE A 1 93 ? -3.637 -15.839 8.468 1.00 77.19 93 PHE A O 1
ATOM 772 N N . CYS A 1 94 ? -2.027 -15.883 6.889 1.00 66.44 94 CYS A N 1
ATOM 773 C CA . CYS A 1 94 ? -2.709 -16.850 6.035 1.00 66.44 94 CYS A CA 1
ATOM 774 C C . CYS A 1 94 ? -2.762 -18.175 6.799 1.00 66.44 94 CYS A C 1
ATOM 776 O O . CYS A 1 94 ? -1.746 -18.851 6.965 1.00 66.44 94 CYS A O 1
ATOM 778 N N . THR A 1 95 ? -3.920 -18.480 7.375 1.00 54.53 95 THR A N 1
ATOM 779 C CA . THR A 1 95 ? -4.131 -19.737 8.087 1.00 54.53 95 THR A CA 1
ATOM 780 C C . THR A 1 95 ? -4.421 -20.779 7.017 1.00 54.53 95 THR A C 1
ATOM 782 O O . THR A 1 95 ? -5.254 -20.533 6.149 1.00 54.53 95 THR A O 1
ATOM 785 N N . ARG A 1 96 ? -3.703 -21.908 7.047 1.00 47.09 96 ARG A N 1
ATOM 786 C CA . ARG A 1 96 ? -3.972 -23.060 6.169 1.00 47.09 96 ARG A CA 1
ATOM 787 C C . ARG A 1 96 ? -5.341 -23.688 6.434 1.00 47.09 96 ARG A C 1
ATOM 789 O O . ARG A 1 96 ? -5.831 -24.433 5.599 1.00 47.09 96 ARG A O 1
ATOM 796 N N . ASP A 1 97 ? -5.938 -23.361 7.573 1.00 44.00 97 ASP A N 1
ATOM 797 C CA . ASP A 1 97 ? -7.160 -23.981 8.048 1.00 44.00 97 ASP A CA 1
ATOM 798 C C . ASP A 1 97 ? -8.372 -23.194 7.548 1.00 44.00 97 ASP A C 1
ATOM 800 O O . ASP A 1 97 ? -8.515 -21.992 7.815 1.00 44.00 97 ASP A O 1
ATOM 804 N N . SER A 1 98 ? -9.243 -23.881 6.807 1.00 44.31 98 SER A N 1
ATOM 805 C CA . SER A 1 98 ? -10.567 -23.386 6.463 1.00 44.31 98 SER A CA 1
ATOM 806 C C . SER A 1 98 ? -11.267 -22.940 7.750 1.00 44.31 98 SER A C 1
ATOM 808 O O . SER A 1 98 ? -11.429 -23.687 8.711 1.00 44.31 98 SER A O 1
ATOM 810 N N . PHE A 1 99 ? -11.676 -21.672 7.806 1.00 45.09 99 PHE A N 1
ATOM 811 C CA . PHE A 1 99 ? -12.433 -21.157 8.953 1.00 45.09 99 PHE A CA 1
ATOM 812 C C . PHE A 1 99 ? -13.880 -21.692 8.973 1.00 45.09 99 PHE A C 1
ATOM 814 O O . PHE A 1 99 ? -14.629 -21.423 9.910 1.00 45.09 99 PHE A O 1
ATOM 821 N N . PHE A 1 100 ? -14.260 -22.444 7.935 1.00 42.12 100 PHE A N 1
ATOM 822 C CA . PHE A 1 100 ? -15.521 -23.154 7.808 1.00 42.12 100 PHE A CA 1
ATOM 823 C C . PHE A 1 100 ? -15.265 -24.659 7.913 1.00 42.12 100 PHE A C 1
ATOM 825 O O . PHE A 1 100 ? -14.673 -25.237 7.001 1.00 42.12 100 PHE A O 1
ATOM 832 N N . PRO A 1 101 ? -15.728 -25.318 8.985 1.00 40.31 101 PRO A N 1
ATOM 833 C CA . PRO A 1 101 ? -15.794 -26.770 9.048 1.00 40.31 101 PRO A CA 1
ATOM 834 C C . PRO A 1 101 ? -17.009 -27.277 8.247 1.00 40.31 101 PRO A C 1
ATOM 836 O O . PRO A 1 101 ? -17.832 -28.006 8.791 1.00 40.31 101 PRO A O 1
ATOM 839 N N . GLU A 1 102 ? -17.176 -26.850 6.990 1.00 45.50 102 GLU A N 1
ATOM 840 C CA . GLU A 1 102 ? -18.306 -27.288 6.147 1.00 45.50 102 GLU A CA 1
ATOM 841 C C . GLU A 1 102 ? -17.978 -28.478 5.231 1.00 45.50 102 GLU A C 1
ATOM 843 O O . GLU A 1 102 ? -18.901 -29.073 4.691 1.00 45.50 102 GLU A O 1
ATOM 848 N N . ASP A 1 103 ? -16.726 -28.948 5.200 1.00 41.41 103 ASP A N 1
ATOM 849 C CA . ASP A 1 103 ? -16.346 -30.197 4.511 1.00 41.41 103 ASP A CA 1
ATOM 850 C C . ASP A 1 103 ? -16.108 -31.372 5.481 1.00 41.41 103 ASP A C 1
ATOM 852 O O . ASP A 1 103 ? -15.335 -32.291 5.208 1.00 41.41 103 ASP A O 1
ATOM 856 N N . PHE A 1 104 ? -16.781 -31.385 6.637 1.00 43.09 104 PHE A N 1
ATOM 857 C CA . PHE A 1 104 ? -16.776 -32.531 7.561 1.00 43.09 104 PHE A CA 1
ATOM 858 C C . PHE A 1 104 ? -17.750 -33.643 7.111 1.00 43.09 104 PHE A C 1
ATOM 860 O O . PHE A 1 104 ? -18.522 -34.176 7.900 1.00 43.09 104 PHE A O 1
ATOM 867 N N . GLU A 1 105 ? -17.680 -34.027 5.837 1.00 42.94 105 GLU A N 1
ATOM 868 C CA . GLU A 1 105 ? -18.138 -35.330 5.334 1.00 42.94 105 GLU A CA 1
ATOM 869 C C . GLU A 1 105 ? -16.988 -35.998 4.561 1.00 42.94 105 GLU A C 1
ATOM 871 O O . GLU A 1 105 ? -17.082 -36.327 3.383 1.00 42.94 105 GLU A O 1
ATOM 876 N N . GLY A 1 106 ? -15.850 -36.169 5.236 1.00 40.12 106 GLY A N 1
ATOM 877 C CA . GLY A 1 106 ? -14.672 -36.841 4.696 1.00 40.12 106 GLY A CA 1
ATOM 878 C C . GLY A 1 106 ? -14.009 -37.693 5.767 1.00 40.12 106 GLY A C 1
ATOM 879 O O . GLY A 1 106 ? -13.230 -37.209 6.581 1.00 40.12 106 GLY A O 1
ATOM 880 N N . GLU A 1 107 ? -14.370 -38.967 5.790 1.00 44.84 107 GLU A N 1
ATOM 881 C CA . GLU A 1 107 ? -13.775 -40.026 6.598 1.00 44.84 107 GLU A CA 1
ATOM 882 C C . GLU A 1 107 ? -12.241 -40.053 6.433 1.00 44.84 107 GLU A C 1
ATOM 884 O O . GLU A 1 107 ? -11.753 -40.164 5.315 1.00 44.84 107 GLU A O 1
ATOM 889 N N . TYR A 1 108 ? -11.503 -39.920 7.546 1.00 47.22 108 TYR A N 1
ATOM 890 C CA . TYR A 1 108 ? -10.061 -40.178 7.731 1.00 47.22 108 TYR A CA 1
ATOM 891 C C . TYR A 1 108 ? -9.208 -40.336 6.451 1.00 47.22 108 TYR A C 1
ATOM 893 O O . TYR A 1 108 ? -8.652 -41.402 6.188 1.00 47.22 108 TYR A O 1
ATOM 901 N N . GLY A 1 109 ? -9.058 -39.258 5.682 1.00 39.03 109 GLY A N 1
ATOM 902 C CA . GLY A 1 109 ? -8.046 -39.123 4.635 1.00 39.03 109 GLY A CA 1
ATOM 903 C C . GLY A 1 109 ? -6.908 -38.239 5.133 1.00 39.03 109 GLY A C 1
ATOM 904 O O . GLY A 1 109 ? -7.140 -37.336 5.936 1.00 39.03 109 GLY A O 1
ATOM 905 N N . GLU A 1 110 ? -5.673 -38.505 4.705 1.00 35.81 110 GLU A N 1
ATOM 906 C CA . GLU A 1 110 ? -4.530 -37.617 4.942 1.00 35.81 110 GLU A CA 1
ATOM 907 C C . GLU A 1 110 ? -4.930 -36.156 4.712 1.00 35.81 110 GLU A C 1
ATOM 909 O O . GLU A 1 110 ? -5.438 -35.810 3.648 1.00 35.81 110 GLU A O 1
ATOM 914 N N . VAL A 1 111 ? -4.685 -35.300 5.708 1.00 40.06 111 VAL A N 1
ATOM 915 C CA . VAL A 1 111 ? -4.789 -33.849 5.547 1.00 40.06 111 VAL A CA 1
ATOM 916 C C . VAL A 1 111 ? -3.747 -33.454 4.506 1.00 40.06 111 VAL A C 1
ATOM 918 O O . VAL A 1 111 ? -2.567 -33.271 4.824 1.00 40.06 111 VAL A O 1
ATOM 921 N N . SER A 1 112 ? -4.159 -33.369 3.244 1.00 37.97 112 SER A N 1
ATOM 922 C CA . SER A 1 112 ? -3.347 -32.763 2.208 1.00 37.97 112 SER A CA 1
ATOM 923 C C . SER A 1 112 ? -3.075 -31.329 2.658 1.00 37.97 112 SER A C 1
ATOM 925 O O . SER A 1 112 ? -3.967 -30.520 2.887 1.00 37.97 112 SER A O 1
ATOM 927 N N . THR A 1 113 ? -1.800 -30.993 2.843 1.00 42.19 113 THR A N 1
ATOM 928 C CA . THR A 1 113 ? -1.327 -29.644 3.220 1.00 42.19 113 THR A CA 1
ATOM 929 C C . THR A 1 113 ? -1.360 -28.657 2.030 1.00 42.19 113 THR A C 1
ATOM 931 O O . THR A 1 113 ? -0.607 -27.676 1.971 1.00 42.19 113 THR A O 1
ATOM 934 N N . GLN A 1 114 ? -2.264 -28.955 1.103 1.00 43.97 114 GLN A N 1
ATOM 935 C CA . GLN A 1 114 ? -2.599 -28.439 -0.219 1.00 43.97 114 GLN A CA 1
ATOM 936 C C . GLN A 1 114 ? -4.120 -28.668 -0.248 1.00 43.97 114 GLN A C 1
ATOM 938 O O . GLN A 1 114 ? -4.542 -29.814 -0.181 1.00 43.97 114 GLN A O 1
ATOM 943 N N . ASP A 1 115 ? -4.993 -27.682 -0.103 1.00 42.69 115 ASP A N 1
ATOM 944 C CA . ASP A 1 115 ? -5.037 -26.461 -0.881 1.00 42.69 115 ASP A CA 1
ATOM 945 C C . ASP A 1 115 ? -5.701 -25.351 -0.059 1.00 42.69 115 ASP A C 1
ATOM 947 O O . ASP A 1 115 ? -6.859 -25.422 0.339 1.00 42.69 115 ASP A O 1
ATOM 951 N N . CYS A 1 116 ? -4.960 -24.276 0.197 1.00 53.81 116 CYS A N 1
ATOM 952 C CA . CYS A 1 116 ? -5.623 -22.983 0.204 1.00 53.81 116 CYS A CA 1
ATOM 953 C C . CYS A 1 116 ? -5.910 -22.710 -1.273 1.00 53.81 116 CYS A C 1
ATOM 955 O O . CYS A 1 116 ? -4.933 -22.669 -2.022 1.00 53.81 116 CYS A O 1
ATOM 957 N N . ASP A 1 117 ? -7.170 -22.531 -1.681 1.00 62.59 117 ASP A N 1
ATOM 958 C CA . ASP A 1 117 ? -7.562 -22.077 -3.030 1.00 62.59 117 ASP A CA 1
ATOM 959 C C . ASP A 1 117 ? -7.035 -20.653 -3.280 1.00 62.59 117 ASP A C 1
ATOM 961 O O . ASP A 1 117 ? -7.768 -19.666 -3.294 1.00 62.59 117 ASP A O 1
ATOM 965 N N . TYR A 1 118 ? -5.716 -20.520 -3.335 1.00 74.06 118 TYR A N 1
ATOM 966 C CA . TYR A 1 118 ? -5.002 -19.267 -3.403 1.00 74.06 118 TYR A CA 1
ATOM 967 C C . TYR A 1 118 ? -4.405 -19.144 -4.794 1.00 74.06 118 TYR A C 1
ATOM 969 O O . TYR A 1 118 ? -3.405 -19.783 -5.130 1.00 74.06 118 TYR A O 1
ATOM 977 N N . GLU A 1 119 ? -5.021 -18.300 -5.603 1.00 82.56 119 GLU A N 1
ATOM 978 C CA . GLU A 1 119 ? -4.674 -18.141 -7.005 1.00 82.56 119 GLU A CA 1
ATOM 979 C C . GLU A 1 119 ? -3.752 -16.930 -7.160 1.00 82.56 119 GLU A C 1
ATOM 981 O O . GLU A 1 119 ? -4.168 -15.783 -6.988 1.00 82.56 119 GLU A O 1
ATOM 986 N N . GLU A 1 120 ? -2.468 -17.170 -7.457 1.00 78.19 120 GLU A N 1
ATOM 987 C CA . GLU A 1 120 ? -1.447 -16.116 -7.422 1.00 78.19 120 GLU A CA 1
ATOM 988 C C . GLU A 1 120 ? -1.776 -14.925 -8.341 1.00 78.19 120 GLU A C 1
ATOM 990 O O . GLU A 1 120 ? -1.485 -13.797 -7.966 1.00 78.19 120 GLU A O 1
ATOM 995 N N . ASP A 1 121 ? -2.421 -15.103 -9.489 1.00 83.94 121 ASP A N 1
ATOM 996 C CA . ASP A 1 121 ? -2.708 -13.995 -10.417 1.00 83.94 121 ASP A CA 1
ATOM 997 C C . ASP A 1 121 ? -4.165 -13.483 -10.359 1.00 83.94 121 ASP A C 1
ATOM 999 O O . ASP A 1 121 ? -4.552 -12.632 -11.159 1.00 83.94 121 ASP A O 1
ATOM 1003 N N . ASN A 1 122 ? -4.945 -13.928 -9.367 1.00 89.69 122 ASN A N 1
ATOM 1004 C CA . ASN A 1 122 ? -6.327 -13.496 -9.148 1.00 89.69 122 ASN A CA 1
ATOM 1005 C C . ASN A 1 122 ? -6.497 -12.731 -7.829 1.00 89.69 122 ASN A C 1
ATOM 1007 O O . ASN A 1 122 ? -5.584 -12.625 -7.003 1.00 89.69 122 ASN A O 1
ATOM 1011 N N . ILE A 1 123 ? -7.682 -12.144 -7.646 1.00 93.00 123 ILE A N 1
ATOM 1012 C CA . ILE A 1 123 ? -8.055 -11.560 -6.358 1.00 93.00 123 ILE A CA 1
ATOM 1013 C C . ILE A 1 123 ? -8.321 -12.674 -5.344 1.00 93.00 123 ILE A C 1
ATOM 1015 O O . ILE A 1 123 ? -9.036 -13.625 -5.633 1.00 93.00 123 ILE A O 1
ATOM 1019 N N . ASN A 1 124 ? -7.789 -12.535 -4.131 1.00 92.06 124 ASN A N 1
ATOM 1020 C CA . ASN A 1 124 ? -7.973 -13.526 -3.070 1.00 92.06 124 ASN A CA 1
ATOM 1021 C C . ASN A 1 124 ? -8.626 -12.894 -1.838 1.00 92.06 124 ASN A C 1
ATOM 1023 O O . ASN A 1 124 ? -8.305 -11.769 -1.442 1.00 92.06 124 ASN A O 1
ATOM 1027 N N . PHE A 1 125 ? -9.515 -13.634 -1.174 1.00 91.94 125 PHE A N 1
ATOM 1028 C CA . PHE A 1 125 ? -10.165 -13.173 0.056 1.00 91.94 125 PHE A CA 1
ATOM 1029 C C . PHE A 1 125 ? -9.146 -12.879 1.168 1.00 91.94 125 PHE A C 1
ATOM 1031 O O . PHE A 1 125 ? -9.261 -11.898 1.909 1.00 91.94 125 PHE A O 1
ATOM 1038 N N . GLN A 1 126 ? -8.111 -13.714 1.258 1.00 91.06 126 GLN A N 1
ATOM 1039 C CA . GLN A 1 126 ? -7.028 -13.599 2.227 1.00 91.06 126 GLN A CA 1
ATOM 1040 C C . GLN A 1 126 ? -6.251 -12.286 2.028 1.00 91.06 126 GLN A C 1
ATOM 1042 O O . GLN A 1 126 ? -5.905 -11.630 3.013 1.00 91.06 126 GLN A O 1
ATOM 1047 N N . ASP A 1 127 ? -6.063 -11.848 0.778 1.00 94.50 127 ASP A N 1
ATOM 1048 C CA . ASP A 1 127 ? -5.394 -10.585 0.444 1.00 94.50 127 ASP A CA 1
ATOM 1049 C C . ASP A 1 127 ? -6.219 -9.390 0.911 1.00 94.50 127 ASP A C 1
ATOM 1051 O O . ASP A 1 127 ? -5.703 -8.497 1.584 1.00 94.50 127 ASP A O 1
ATOM 1055 N N . VAL A 1 128 ? -7.523 -9.401 0.621 1.00 95.62 128 VAL A N 1
ATOM 1056 C CA . VAL A 1 128 ? -8.460 -8.357 1.058 1.00 95.62 128 VAL A CA 1
ATOM 1057 C C . VAL A 1 128 ? -8.469 -8.242 2.581 1.00 95.62 128 VAL A C 1
ATOM 1059 O O . VAL A 1 128 ? -8.360 -7.144 3.133 1.00 95.62 128 VAL A O 1
ATOM 1062 N N . ARG A 1 129 ? -8.542 -9.377 3.281 1.00 94.69 129 ARG A N 1
ATOM 1063 C CA . ARG A 1 129 ? -8.504 -9.419 4.745 1.00 94.69 129 ARG A CA 1
ATOM 1064 C C . ARG A 1 129 ? -7.198 -8.846 5.296 1.00 94.69 129 ARG A C 1
ATOM 1066 O O . ARG A 1 129 ? -7.228 -8.048 6.237 1.00 94.69 129 ARG A O 1
ATOM 1073 N N . PHE A 1 130 ? -6.066 -9.232 4.710 1.00 95.25 130 PHE A N 1
ATOM 1074 C CA . PHE A 1 130 ? -4.757 -8.706 5.078 1.00 95.25 130 PHE A CA 1
ATOM 1075 C C . PHE A 1 130 ? -4.677 -7.190 4.860 1.00 95.25 130 PHE A C 1
ATOM 1077 O O . PHE A 1 130 ? -4.249 -6.475 5.764 1.00 95.25 130 PHE A O 1
ATOM 1084 N N . LEU A 1 131 ? -5.135 -6.682 3.712 1.00 97.00 131 LEU A N 1
ATOM 1085 C CA . LEU A 1 131 ? -5.116 -5.252 3.398 1.00 97.00 131 LEU A CA 1
ATOM 1086 C C . LEU A 1 131 ? -5.954 -4.440 4.392 1.00 97.00 131 LEU A C 1
ATOM 1088 O O . LEU A 1 131 ? -5.492 -3.413 4.888 1.00 97.00 131 LEU A O 1
ATOM 1092 N N . ILE A 1 132 ? -7.149 -4.919 4.747 1.00 96.94 132 ILE A N 1
ATOM 1093 C CA . ILE A 1 132 ? -8.000 -4.270 5.756 1.00 96.94 132 ILE A CA 1
ATOM 1094 C C . ILE A 1 132 ? -7.281 -4.211 7.105 1.00 96.94 132 ILE A C 1
ATOM 1096 O O . ILE A 1 132 ? -7.232 -3.150 7.735 1.00 96.94 132 ILE A O 1
ATOM 1100 N N . TRP A 1 133 ? -6.703 -5.330 7.550 1.00 95.94 133 TRP A N 1
ATOM 1101 C CA . TRP A 1 133 ? -5.937 -5.382 8.794 1.00 95.94 133 TRP A CA 1
ATOM 1102 C C . TRP A 1 133 ? -4.745 -4.419 8.768 1.00 95.94 133 TRP A C 1
ATOM 1104 O O . TRP A 1 133 ? -4.573 -3.618 9.688 1.00 95.94 133 TRP A O 1
ATOM 1114 N N . TYR A 1 134 ? -3.954 -4.460 7.698 1.00 95.56 134 TYR A N 1
ATOM 1115 C CA . TYR A 1 134 ? -2.755 -3.651 7.542 1.00 95.56 134 TYR A CA 1
ATOM 1116 C C . TYR A 1 134 ? -3.080 -2.154 7.574 1.00 95.56 134 TYR A C 1
ATOM 1118 O O . TYR A 1 134 ? -2.501 -1.416 8.372 1.00 95.56 134 TYR A O 1
ATOM 1126 N N . ILE A 1 135 ? -4.058 -1.703 6.785 1.00 95.88 135 ILE A N 1
ATOM 1127 C CA . ILE A 1 135 ? -4.454 -0.290 6.738 1.00 95.88 135 ILE A CA 1
ATOM 1128 C C . ILE A 1 135 ? -5.083 0.174 8.051 1.00 95.88 135 ILE A C 1
ATOM 1130 O O . ILE A 1 135 ? -4.846 1.312 8.473 1.00 95.88 135 ILE A O 1
ATOM 1134 N N . THR A 1 136 ? -5.811 -0.708 8.740 1.00 95.56 136 THR A N 1
ATOM 1135 C CA . THR A 1 136 ? -6.288 -0.427 10.099 1.00 95.56 136 THR A CA 1
ATOM 1136 C C . THR A 1 136 ? -5.103 -0.177 11.034 1.00 95.56 136 THR A C 1
ATOM 1138 O O . THR A 1 136 ? -5.074 0.835 11.728 1.00 95.56 136 THR A O 1
ATOM 1141 N N . CYS A 1 137 ? -4.082 -1.038 11.013 1.00 93.50 137 CYS A N 1
ATOM 1142 C CA . CYS A 1 137 ? -2.882 -0.879 11.837 1.00 93.50 137 CYS A CA 1
ATOM 1143 C C . CYS A 1 137 ? -2.069 0.372 11.475 1.00 93.50 137 CYS A C 1
ATOM 1145 O O . CYS A 1 137 ? -1.558 1.037 12.371 1.00 93.50 137 CYS A O 1
ATOM 1147 N N . VAL A 1 138 ? -1.980 0.743 10.193 1.00 92.62 138 VAL A N 1
ATOM 1148 C CA . VAL A 1 138 ? -1.328 1.993 9.763 1.00 92.62 138 VAL A CA 1
ATOM 1149 C C . VAL A 1 138 ? -2.050 3.215 10.339 1.00 92.62 138 VAL A C 1
ATOM 1151 O O . VAL A 1 138 ? -1.401 4.146 10.813 1.00 92.62 138 VAL A O 1
ATOM 1154 N N . ASN A 1 139 ? -3.386 3.213 10.335 1.00 92.31 139 ASN A N 1
ATOM 1155 C CA . ASN A 1 139 ? -4.197 4.295 10.900 1.00 92.31 139 ASN A CA 1
ATOM 1156 C C . ASN A 1 139 ? -4.187 4.321 12.436 1.00 92.31 139 ASN A C 1
ATOM 1158 O O . ASN A 1 139 ? -4.211 5.394 13.031 1.00 92.31 139 ASN A O 1
ATOM 1162 N N . TYR A 1 140 ? -4.101 3.156 13.075 1.00 90.75 140 TYR A N 1
ATOM 1163 C CA . TYR A 1 140 ? -4.137 3.002 14.530 1.00 90.75 140 TYR A CA 1
ATOM 1164 C C . TYR A 1 140 ? -2.740 2.949 15.182 1.00 90.75 140 TYR A C 1
ATOM 1166 O O . TYR A 1 140 ? -2.614 2.707 16.381 1.00 90.75 140 TYR A O 1
ATOM 1174 N N . ALA A 1 141 ? -1.674 3.203 14.416 1.00 82.56 141 ALA A N 1
ATOM 1175 C CA . ALA A 1 141 ? -0.292 2.894 14.794 1.00 82.56 141 ALA A CA 1
ATOM 1176 C C . ALA A 1 141 ? 0.211 3.566 16.086 1.00 82.56 141 ALA A C 1
ATOM 1178 O O . ALA A 1 141 ? 1.173 3.091 16.686 1.00 82.56 141 ALA A O 1
ATOM 1179 N N . VAL A 1 142 ? -0.387 4.687 16.502 1.00 82.62 142 VAL A N 1
ATOM 1180 C CA . VAL A 1 142 ? -0.032 5.380 17.757 1.00 82.62 142 VAL A CA 1
ATOM 1181 C C . VAL A 1 142 ? -0.670 4.705 18.974 1.00 82.62 142 VAL A C 1
ATOM 1183 O O . VAL A 1 142 ? -0.129 4.782 20.073 1.00 82.62 142 VAL A O 1
ATOM 1186 N N . SER A 1 143 ? -1.801 4.033 18.778 1.00 86.19 143 SER A N 1
ATOM 1187 C CA . SER A 1 143 ? -2.615 3.447 19.842 1.00 86.19 143 SER A CA 1
ATOM 1188 C C . SER A 1 143 ? -2.387 1.943 20.014 1.00 86.19 143 SER A C 1
ATOM 1190 O O . SER A 1 143 ? -2.680 1.410 21.082 1.00 86.19 143 SER A O 1
ATOM 1192 N N . GLY A 1 144 ? -1.851 1.250 19.003 1.00 87.31 144 GLY A N 1
ATOM 1193 C CA . GLY A 1 144 ? -1.439 -0.150 19.112 1.00 87.31 144 GLY A CA 1
ATOM 1194 C C . GLY A 1 144 ? -1.582 -0.936 17.811 1.00 87.31 144 GLY A C 1
ATOM 1195 O O . GLY A 1 144 ? -1.564 -0.375 16.717 1.00 87.31 144 GLY A O 1
ATOM 1196 N N . VAL A 1 145 ? -1.733 -2.255 17.945 1.00 87.44 145 VAL A N 1
ATOM 1197 C CA . VAL A 1 145 ? -1.944 -3.196 16.834 1.00 87.44 145 VAL A CA 1
ATOM 1198 C C . VAL A 1 145 ? -3.300 -3.868 17.006 1.00 87.44 145 VAL A C 1
ATOM 1200 O O . VAL A 1 145 ? -3.667 -4.271 18.110 1.00 87.44 145 VAL A O 1
ATOM 1203 N N . VAL A 1 146 ? -4.049 -3.996 15.913 1.00 91.50 146 VAL A N 1
ATOM 1204 C CA . VAL A 1 146 ? -5.346 -4.679 15.917 1.00 91.50 146 VAL A CA 1
ATOM 1205 C C . VAL A 1 146 ? -5.143 -6.173 15.700 1.00 91.50 146 VAL A C 1
ATOM 1207 O O . VAL A 1 146 ? -4.333 -6.587 14.871 1.00 91.50 146 VAL A O 1
ATOM 1210 N N . PHE A 1 147 ? -5.896 -6.995 16.430 1.00 90.19 147 PHE A N 1
ATOM 1211 C CA . PHE A 1 147 ? -5.853 -8.446 16.275 1.00 90.19 147 PHE A CA 1
ATOM 1212 C C . PHE A 1 147 ? -6.306 -8.875 14.858 1.00 90.19 147 PHE A C 1
ATOM 1214 O O . PHE A 1 147 ? -7.421 -8.525 14.459 1.00 90.19 147 PHE A O 1
ATOM 1221 N N . PRO A 1 148 ? -5.506 -9.651 14.094 1.00 87.56 148 PRO A N 1
ATOM 1222 C CA . PRO A 1 148 ? -5.830 -10.028 12.709 1.00 87.56 148 PRO A CA 1
ATOM 1223 C C . PRO A 1 148 ? -7.108 -10.865 12.525 1.00 87.56 148 PRO A C 1
ATOM 1225 O O . PRO A 1 148 ? -7.668 -10.918 11.427 1.00 87.56 148 PRO A O 1
ATOM 1228 N N . GLN A 1 149 ? -7.588 -11.545 13.573 1.00 86.25 149 GLN A N 1
ATOM 1229 C CA . GLN A 1 149 ? -8.831 -12.336 13.537 1.00 86.25 149 GLN A CA 1
ATOM 1230 C C . GLN A 1 149 ? -10.035 -11.602 14.137 1.00 86.25 149 GLN A C 1
ATOM 1232 O O . GLN A 1 149 ? -11.020 -12.217 14.534 1.00 86.25 149 GLN A O 1
ATOM 1237 N N . ASN A 1 150 ? -9.986 -10.271 14.191 1.00 90.38 150 ASN A N 1
ATOM 1238 C CA . ASN A 1 150 ? -11.138 -9.476 14.589 1.00 90.38 150 ASN A CA 1
ATOM 1239 C C . ASN A 1 150 ? -12.333 -9.705 13.635 1.00 90.38 150 ASN A C 1
ATOM 1241 O O . ASN A 1 150 ? -12.202 -9.557 12.419 1.00 90.38 150 ASN A O 1
ATOM 1245 N N . LEU A 1 151 ? -13.516 -10.003 14.186 1.00 91.50 151 LEU A N 1
ATOM 1246 C CA . LEU A 1 151 ? -14.727 -10.283 13.402 1.00 91.50 151 LEU A CA 1
ATOM 1247 C C . LEU A 1 151 ? -15.157 -9.116 12.498 1.00 91.50 151 LEU A C 1
ATOM 1249 O O . LEU A 1 151 ? -15.666 -9.351 11.407 1.00 91.50 151 LEU A O 1
ATOM 1253 N N . LYS A 1 152 ? -14.915 -7.857 12.889 1.00 94.12 152 LYS A N 1
ATOM 1254 C CA . LYS A 1 152 ? -15.204 -6.700 12.022 1.00 94.12 152 LYS A CA 1
ATOM 1255 C C . LYS A 1 152 ? -14.308 -6.700 10.782 1.00 94.12 152 LYS A C 1
ATOM 1257 O O . LYS A 1 152 ? -14.796 -6.397 9.700 1.00 94.12 152 LYS A O 1
ATOM 1262 N N . ILE A 1 153 ? -13.033 -7.086 10.913 1.00 95.00 153 ILE A N 1
ATOM 1263 C CA . ILE A 1 153 ? -12.121 -7.249 9.764 1.00 95.00 153 ILE A CA 1
ATOM 1264 C C . ILE A 1 153 ? -12.650 -8.338 8.833 1.00 95.00 153 ILE A C 1
ATOM 1266 O O . ILE A 1 153 ? -12.695 -8.130 7.625 1.00 95.00 153 ILE A O 1
ATOM 1270 N N . LEU A 1 154 ? -13.101 -9.463 9.394 1.00 92.94 154 LEU A N 1
ATOM 1271 C CA . LEU A 1 154 ? -13.675 -10.564 8.624 1.00 92.94 154 LEU A CA 1
ATOM 1272 C C . LEU A 1 154 ? -14.932 -10.131 7.848 1.00 92.94 154 LEU A C 1
ATOM 1274 O O . LEU A 1 154 ? -15.012 -10.339 6.640 1.00 92.94 154 LEU A O 1
ATOM 1278 N N . PHE A 1 155 ? -15.891 -9.474 8.506 1.00 94.75 155 PHE A N 1
ATOM 1279 C CA . PHE A 1 155 ? -17.114 -9.002 7.847 1.00 94.75 155 PHE A CA 1
ATOM 1280 C C . PHE A 1 155 ? -16.851 -7.921 6.796 1.00 94.75 155 PHE A C 1
ATOM 1282 O O . PHE A 1 155 ? -17.462 -7.951 5.727 1.00 94.75 155 PHE A O 1
ATOM 1289 N N . MET A 1 156 ? -15.922 -6.997 7.060 1.00 97.12 156 MET A N 1
ATOM 1290 C CA . MET A 1 156 ? -15.485 -6.036 6.046 1.00 97.12 156 MET A CA 1
ATOM 1291 C C . MET A 1 156 ? -14.858 -6.752 4.849 1.00 97.12 156 MET A C 1
ATOM 1293 O O . MET A 1 156 ? -15.189 -6.413 3.717 1.00 97.12 156 MET A O 1
ATOM 1297 N N . ALA A 1 157 ? -14.015 -7.764 5.080 1.00 96.00 157 ALA A N 1
ATOM 1298 C CA . ALA A 1 157 ? -13.385 -8.527 4.008 1.00 96.00 157 ALA A CA 1
ATOM 1299 C C . ALA A 1 157 ? -14.417 -9.217 3.112 1.00 96.00 157 ALA A C 1
ATOM 1301 O O . ALA A 1 157 ? -14.280 -9.137 1.897 1.00 96.00 157 ALA A O 1
ATOM 1302 N N . TYR A 1 158 ? -15.486 -9.797 3.674 1.00 95.81 158 TYR A N 1
ATOM 1303 C CA . TYR A 1 158 ? -16.568 -10.386 2.871 1.00 95.81 158 TYR A CA 1
ATOM 1304 C C . TYR A 1 158 ? -17.238 -9.357 1.966 1.00 95.81 158 TYR A C 1
ATOM 1306 O O . TYR A 1 158 ? -17.393 -9.589 0.769 1.00 95.81 158 TYR A O 1
ATOM 1314 N N . LYS A 1 159 ? -17.597 -8.195 2.522 1.00 97.81 159 LYS A N 1
ATOM 1315 C CA . LYS A 1 159 ? -18.232 -7.114 1.757 1.00 97.81 159 LYS A CA 1
ATOM 1316 C C . LYS A 1 159 ? -17.329 -6.566 0.662 1.00 97.81 159 LYS A C 1
ATOM 1318 O O . LYS A 1 159 ? -17.786 -6.333 -0.452 1.00 97.81 159 LYS A O 1
ATOM 1323 N N . VAL A 1 160 ? -16.055 -6.355 0.978 1.00 98.12 160 VAL A N 1
ATOM 1324 C CA . VAL A 1 160 ? -15.081 -5.852 0.011 1.00 98.12 160 VAL A CA 1
ATOM 1325 C C . VAL A 1 160 ? -14.849 -6.889 -1.083 1.00 98.12 160 VAL A C 1
ATOM 1327 O O . VAL A 1 160 ? -14.966 -6.548 -2.253 1.00 98.12 160 VAL A O 1
ATOM 1330 N N . PHE A 1 161 ? -14.576 -8.145 -0.728 1.00 97.06 161 PHE A N 1
ATOM 1331 C CA . PHE A 1 161 ? -14.277 -9.202 -1.692 1.00 97.06 161 PHE A CA 1
ATOM 1332 C C . PHE A 1 161 ? -15.435 -9.456 -2.665 1.00 97.06 161 PHE A C 1
ATOM 1334 O O . PHE A 1 161 ? -15.193 -9.558 -3.865 1.00 97.06 161 PHE A O 1
ATOM 1341 N N . ASP A 1 162 ? -16.686 -9.464 -2.192 1.00 96.81 162 ASP A N 1
ATOM 1342 C CA . ASP A 1 162 ? -17.876 -9.579 -3.051 1.00 96.81 162 ASP A CA 1
ATOM 1343 C C . ASP A 1 162 ? -17.962 -8.431 -4.077 1.00 96.81 162 ASP A C 1
ATOM 1345 O O . ASP A 1 162 ? -18.199 -8.660 -5.263 1.00 96.81 162 ASP A O 1
ATOM 1349 N N . LEU A 1 163 ? -17.696 -7.188 -3.655 1.00 97.69 163 LEU A N 1
ATOM 1350 C CA . LEU A 1 163 ? -17.667 -6.034 -4.562 1.00 97.69 163 LEU A CA 1
ATOM 1351 C C . LEU A 1 163 ? -16.515 -6.101 -5.571 1.00 97.69 163 LEU A C 1
ATOM 1353 O O . LEU A 1 163 ? -16.723 -5.790 -6.743 1.00 97.69 163 LEU A O 1
ATOM 1357 N N . LEU A 1 164 ? -15.313 -6.491 -5.131 1.00 97.25 164 LEU A N 1
ATOM 1358 C CA . LEU A 1 164 ? -14.163 -6.637 -6.026 1.00 97.25 164 LEU A CA 1
ATOM 1359 C C . LEU A 1 164 ? -14.420 -7.731 -7.066 1.00 97.25 164 LEU A C 1
ATOM 1361 O O . LEU A 1 164 ? -14.179 -7.503 -8.246 1.00 97.25 164 LEU A O 1
ATOM 1365 N N . SER A 1 165 ? -14.971 -8.870 -6.642 1.00 95.25 165 SER A N 1
ATOM 1366 C CA . SER A 1 165 ? -15.281 -10.008 -7.516 1.00 95.25 165 SER A CA 1
ATOM 1367 C C . SER A 1 165 ? -16.302 -9.648 -8.589 1.00 95.25 165 SER A C 1
ATOM 1369 O O . SER A 1 165 ? -16.116 -9.984 -9.753 1.00 95.25 165 SER A O 1
ATOM 1371 N N . LYS A 1 166 ? -17.342 -8.883 -8.237 1.00 95.62 166 LYS A N 1
ATOM 1372 C CA . LYS A 1 166 ? -18.350 -8.406 -9.200 1.00 95.62 166 LYS A CA 1
ATOM 1373 C C . LYS A 1 166 ? -17.783 -7.470 -10.266 1.00 95.62 166 LYS A C 1
ATOM 1375 O O . LYS A 1 166 ? -18.256 -7.474 -11.402 1.00 95.62 166 LYS A O 1
ATOM 1380 N N . GLU A 1 167 ? -16.811 -6.635 -9.906 1.00 95.12 167 GLU A N 1
ATOM 1381 C CA . GLU A 1 167 ? -16.206 -5.687 -10.848 1.00 95.12 167 GLU A CA 1
ATOM 1382 C C . GLU A 1 167 ? -14.973 -6.260 -11.566 1.00 95.12 167 GLU A C 1
ATOM 1384 O O . GLU A 1 167 ? -14.550 -5.650 -12.545 1.00 95.12 167 GLU A O 1
ATOM 1389 N N . TYR A 1 168 ? -14.425 -7.407 -11.141 1.00 93.62 168 TYR A N 1
ATOM 1390 C CA . TYR A 1 168 ? -13.153 -7.961 -11.627 1.00 93.62 168 TYR A CA 1
ATOM 1391 C C . TYR A 1 168 ? -13.083 -8.064 -13.156 1.00 93.62 168 TYR A C 1
ATOM 1393 O O . TYR A 1 168 ? -12.226 -7.432 -13.771 1.00 93.62 168 TYR A O 1
ATOM 1401 N N . ASP A 1 169 ? -14.048 -8.740 -13.783 1.00 91.44 169 ASP A N 1
ATOM 1402 C CA . ASP A 1 169 ? -14.070 -8.940 -15.242 1.00 91.44 169 ASP A CA 1
ATOM 1403 C C . ASP A 1 169 ? -14.305 -7.645 -16.038 1.00 91.44 169 ASP A C 1
ATOM 1405 O O . ASP A 1 169 ? -13.975 -7.544 -17.220 1.00 91.44 169 ASP A O 1
ATOM 1409 N N . ASN A 1 170 ? -14.903 -6.638 -15.398 1.00 90.50 170 ASN A N 1
ATOM 1410 C CA . ASN A 1 170 ? -15.269 -5.368 -16.025 1.00 90.50 170 ASN A CA 1
ATOM 1411 C C . ASN A 1 170 ? -14.235 -4.260 -15.769 1.00 90.50 170 ASN A C 1
ATOM 1413 O O . ASN A 1 170 ? -14.358 -3.153 -16.313 1.00 90.50 170 ASN A O 1
ATOM 1417 N N . ALA A 1 171 ? -13.240 -4.528 -14.924 1.00 90.81 171 ALA A N 1
ATOM 1418 C CA . ALA A 1 171 ? -12.257 -3.553 -14.504 1.00 90.81 171 ALA A CA 1
ATOM 1419 C C . ALA A 1 171 ? -11.274 -3.235 -15.651 1.00 90.81 171 ALA A C 1
ATOM 1421 O O . ALA A 1 171 ? -10.745 -4.124 -16.318 1.00 90.81 171 ALA A O 1
ATOM 1422 N N . PRO A 1 172 ? -11.005 -1.949 -15.928 1.00 90.38 172 PRO A N 1
ATOM 1423 C CA . PRO A 1 172 ? -10.094 -1.557 -16.994 1.00 90.38 172 PRO A CA 1
ATOM 1424 C C . PRO A 1 172 ? -8.630 -1.684 -16.561 1.00 90.38 172 PRO A C 1
ATOM 1426 O O . PRO A 1 172 ? -8.218 -1.115 -15.548 1.00 90.38 172 PRO A O 1
ATOM 1429 N N . SER A 1 173 ? -7.821 -2.328 -17.401 1.00 87.62 173 SER A N 1
ATOM 1430 C CA . SER A 1 173 ? -6.372 -2.445 -17.213 1.00 87.62 173 SER A CA 1
ATOM 1431 C C . SER A 1 173 ? -5.631 -1.102 -17.382 1.00 87.62 173 SER A C 1
ATOM 1433 O O . SER A 1 173 ? -5.985 -0.238 -18.202 1.00 87.62 173 SER A O 1
ATOM 1435 N N . ASN A 1 174 ? -4.578 -0.908 -16.591 1.00 84.69 174 ASN A N 1
ATOM 1436 C CA . ASN A 1 174 ? -3.709 0.259 -16.588 1.00 84.69 174 ASN A CA 1
ATOM 1437 C C . ASN A 1 174 ? -2.326 -0.046 -17.178 1.00 84.69 174 ASN A C 1
ATOM 1439 O O . ASN A 1 174 ? -1.394 -0.456 -16.494 1.00 84.69 174 ASN A O 1
ATOM 1443 N N . THR A 1 175 ? -2.156 0.286 -18.455 1.00 81.62 175 THR A N 1
ATOM 1444 C CA . THR A 1 175 ? -0.873 0.153 -19.158 1.00 81.62 175 THR A CA 1
ATOM 1445 C C . THR A 1 175 ? 0.106 1.307 -18.908 1.00 81.62 175 THR A C 1
ATOM 1447 O O . THR A 1 175 ? 1.220 1.271 -19.422 1.00 81.62 175 THR A O 1
ATOM 1450 N N . GLU A 1 176 ? -0.287 2.382 -18.212 1.00 81.00 176 GLU A N 1
ATOM 1451 C CA . GLU A 1 176 ? 0.583 3.559 -18.026 1.00 81.00 176 GLU A CA 1
ATOM 1452 C C . GLU A 1 176 ? 1.677 3.312 -16.988 1.00 81.00 176 GLU A C 1
ATOM 1454 O O . GLU A 1 176 ? 2.778 3.837 -17.126 1.00 81.00 176 GLU A O 1
ATOM 1459 N N . TYR A 1 177 ? 1.406 2.485 -15.980 1.00 80.69 177 TYR A N 1
ATOM 1460 C CA . TYR A 1 177 ? 2.361 2.208 -14.911 1.00 80.69 177 TYR A CA 1
ATOM 1461 C C . TYR A 1 177 ? 3.630 1.519 -15.435 1.00 80.69 177 TYR A C 1
ATOM 1463 O O . TYR A 1 177 ? 4.738 1.949 -15.131 1.00 80.69 177 TYR A O 1
ATOM 1471 N N . ALA A 1 178 ? 3.481 0.535 -16.329 1.00 79.88 178 ALA A N 1
ATOM 1472 C CA . ALA A 1 178 ? 4.610 -0.140 -16.972 1.00 79.88 178 ALA A CA 1
ATOM 1473 C C . ALA A 1 178 ? 5.502 0.830 -17.778 1.00 79.88 178 ALA A C 1
ATOM 1475 O O . ALA A 1 178 ? 6.713 0.633 -17.878 1.00 79.88 178 ALA A O 1
ATOM 1476 N N . LYS A 1 179 ? 4.930 1.921 -18.312 1.00 85.25 179 LYS A N 1
ATOM 1477 C CA . LYS A 1 179 ? 5.696 2.944 -19.042 1.00 85.25 179 LYS A CA 1
ATOM 1478 C C . LYS A 1 179 ? 6.615 3.757 -18.134 1.00 85.25 179 LYS A C 1
ATOM 1480 O O . LYS A 1 179 ? 7.597 4.293 -18.635 1.00 85.25 179 LYS A O 1
ATOM 1485 N N . LEU A 1 180 ? 6.325 3.846 -16.832 1.00 85.31 180 LEU A N 1
ATOM 1486 C CA . LEU A 1 180 ? 7.211 4.516 -15.874 1.00 85.31 180 LEU A CA 1
ATOM 1487 C C . LEU A 1 180 ? 8.566 3.806 -15.808 1.00 85.31 180 LEU A C 1
ATOM 1489 O O . LEU A 1 180 ? 9.598 4.464 -15.869 1.00 85.31 180 LEU A O 1
ATOM 1493 N N . PHE A 1 181 ? 8.558 2.471 -15.765 1.00 84.31 181 PHE A N 1
ATOM 1494 C CA . PHE A 1 181 ? 9.779 1.661 -15.733 1.00 84.31 181 PHE A CA 1
ATOM 1495 C C . PHE A 1 181 ? 10.489 1.619 -17.088 1.00 84.31 181 PHE A C 1
ATOM 1497 O O . PHE A 1 181 ? 11.712 1.674 -17.140 1.00 84.31 181 PHE A O 1
ATOM 1504 N N . ALA A 1 182 ? 9.737 1.607 -18.193 1.00 83.12 182 ALA A N 1
ATOM 1505 C CA . ALA A 1 182 ? 10.320 1.733 -19.531 1.00 83.12 182 ALA A CA 1
ATOM 1506 C C . ALA A 1 182 ? 10.964 3.110 -19.786 1.00 83.12 182 ALA A C 1
ATOM 1508 O O . ALA A 1 182 ? 11.788 3.247 -20.685 1.00 83.12 182 ALA A O 1
ATOM 1509 N N . GLY A 1 183 ? 10.572 4.132 -19.020 1.00 84.06 183 GLY A N 1
ATOM 1510 C CA . GLY A 1 183 ? 11.091 5.495 -19.115 1.00 84.06 183 GLY A CA 1
ATOM 1511 C C . GLY A 1 183 ? 12.313 5.781 -18.243 1.00 84.06 183 GLY A C 1
ATOM 1512 O O . GLY A 1 183 ? 12.726 6.939 -18.185 1.00 84.06 183 GLY A O 1
ATOM 1513 N N . ILE A 1 184 ? 12.873 4.782 -17.549 1.00 85.38 184 ILE A N 1
ATOM 1514 C CA . ILE A 1 184 ? 14.083 4.969 -16.739 1.00 85.38 184 ILE A CA 1
ATOM 1515 C C . ILE A 1 184 ? 15.271 5.262 -17.676 1.00 85.38 184 ILE A C 1
ATOM 1517 O O . ILE A 1 184 ? 15.536 4.466 -18.579 1.00 85.38 184 ILE A O 1
ATOM 1521 N N . PRO A 1 185 ? 15.997 6.383 -17.493 1.00 85.06 185 PRO A N 1
ATOM 1522 C CA . PRO A 1 185 ? 17.185 6.676 -18.290 1.00 85.06 185 PRO A CA 1
ATOM 1523 C C . PRO A 1 185 ? 18.280 5.618 -18.094 1.00 85.06 185 PRO A C 1
ATOM 1525 O O . PRO A 1 185 ? 18.564 5.229 -16.963 1.00 85.06 185 PRO A O 1
ATOM 1528 N N . GLU A 1 186 ? 18.955 5.218 -19.176 1.00 77.94 186 GLU A N 1
ATOM 1529 C CA . GLU A 1 186 ? 20.074 4.253 -19.142 1.00 77.94 186 GLU A CA 1
ATOM 1530 C C . GLU A 1 186 ? 21.217 4.706 -18.215 1.00 77.94 186 GLU A C 1
ATOM 1532 O O . GLU A 1 186 ? 21.855 3.898 -17.544 1.00 77.94 186 GLU A O 1
ATOM 1537 N N . HIS A 1 187 ? 21.430 6.021 -18.130 1.00 80.31 187 HIS A N 1
ATOM 1538 C CA . HIS A 1 187 ? 22.385 6.663 -17.227 1.00 80.31 187 HIS A CA 1
ATOM 1539 C C . HIS A 1 187 ? 21.662 7.616 -16.272 1.00 80.31 187 HIS A C 1
ATOM 1541 O O . HIS A 1 187 ? 21.938 8.815 -16.236 1.00 80.31 187 HIS A O 1
ATOM 1547 N N . ALA A 1 188 ? 20.679 7.092 -15.539 1.00 80.81 188 ALA A N 1
ATOM 1548 C CA . ALA A 1 188 ? 20.028 7.841 -14.475 1.00 80.81 188 ALA A CA 1
ATOM 1549 C C . ALA A 1 188 ? 21.048 8.199 -13.386 1.00 80.81 188 ALA A C 1
ATOM 1551 O O . ALA A 1 188 ? 21.699 7.321 -12.817 1.00 80.81 188 ALA A O 1
ATOM 1552 N N . ASP A 1 189 ? 21.182 9.490 -13.082 1.00 84.19 189 ASP A N 1
ATOM 1553 C CA . ASP A 1 189 ? 22.014 9.911 -11.965 1.00 84.19 189 ASP A CA 1
ATOM 1554 C C . ASP A 1 189 ? 21.396 9.444 -10.630 1.00 84.19 189 ASP A C 1
ATOM 1556 O O . ASP A 1 189 ? 20.176 9.233 -10.540 1.00 84.19 189 ASP A O 1
ATOM 1560 N N . PRO A 1 190 ? 22.205 9.300 -9.564 1.00 83.12 190 PRO A N 1
ATOM 1561 C CA . PRO A 1 190 ? 21.702 8.827 -8.284 1.00 83.12 190 PRO A CA 1
ATOM 1562 C C . PRO A 1 190 ? 20.522 9.668 -7.776 1.00 83.12 190 PRO A C 1
ATOM 1564 O O . PRO A 1 190 ? 19.517 9.109 -7.335 1.00 83.12 190 PRO A O 1
ATOM 1567 N N . ILE A 1 191 ? 20.593 11.005 -7.849 1.00 83.44 191 ILE A N 1
ATOM 1568 C CA . ILE A 1 191 ? 19.559 11.912 -7.321 1.00 83.44 191 ILE A CA 1
ATOM 1569 C C . ILE A 1 191 ? 18.218 11.642 -7.998 1.00 83.44 191 ILE A C 1
ATOM 1571 O O . ILE A 1 191 ? 17.201 11.549 -7.299 1.00 83.44 191 ILE A O 1
ATOM 1575 N N . TRP A 1 192 ? 18.227 11.493 -9.323 1.00 87.25 192 TRP A N 1
ATOM 1576 C CA . TRP A 1 192 ? 17.050 11.110 -10.089 1.00 87.25 192 TRP A CA 1
ATOM 1577 C C . TRP A 1 192 ? 16.527 9.744 -9.640 1.00 87.25 192 TRP A C 1
ATOM 1579 O O . TRP A 1 192 ? 15.347 9.635 -9.303 1.00 87.25 192 TRP A O 1
ATOM 1589 N N . MET A 1 193 ? 17.399 8.733 -9.535 1.00 87.75 193 MET A N 1
ATOM 1590 C CA . MET A 1 193 ? 17.002 7.379 -9.133 1.00 87.75 193 MET A CA 1
ATOM 1591 C C . MET A 1 193 ? 16.372 7.353 -7.738 1.00 87.75 193 MET A C 1
ATOM 1593 O O . MET A 1 193 ? 15.318 6.757 -7.539 1.00 87.75 193 MET A O 1
ATOM 1597 N N . ARG A 1 194 ? 16.954 8.058 -6.764 1.00 89.06 194 ARG A N 1
ATOM 1598 C CA . ARG A 1 194 ? 16.386 8.166 -5.413 1.00 89.06 194 ARG A CA 1
ATOM 1599 C C . ARG A 1 194 ? 15.003 8.808 -5.440 1.00 89.06 194 ARG A C 1
ATOM 1601 O O . ARG A 1 194 ? 14.102 8.320 -4.764 1.00 89.06 194 ARG A O 1
ATOM 1608 N N . SER A 1 195 ? 14.825 9.891 -6.200 1.00 87.94 195 SER A N 1
ATOM 1609 C CA . SER A 1 195 ? 13.520 10.552 -6.321 1.00 87.94 195 SER A CA 1
ATOM 1610 C C . SER A 1 195 ? 12.494 9.644 -7.003 1.00 87.94 195 SER A C 1
ATOM 1612 O O . SER A 1 195 ? 11.352 9.556 -6.550 1.00 87.94 195 SER A O 1
ATOM 1614 N N . PHE A 1 196 ? 12.898 8.909 -8.041 1.00 90.31 196 PHE A N 1
ATOM 1615 C CA . PHE A 1 196 ? 12.065 7.905 -8.694 1.00 90.31 196 PHE A CA 1
ATOM 1616 C C . PHE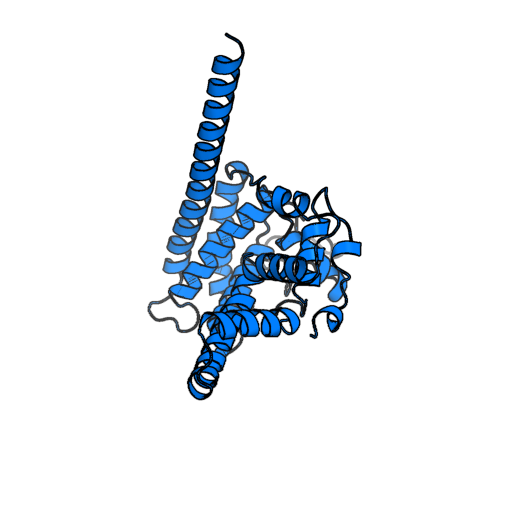 A 1 196 ? 11.635 6.811 -7.707 1.00 90.31 196 PHE A C 1
ATOM 1618 O O . PHE A 1 196 ? 10.437 6.624 -7.490 1.00 90.31 196 PHE A O 1
ATOM 1625 N N . CYS A 1 197 ? 12.586 6.170 -7.024 1.00 91.75 197 CYS A N 1
ATOM 1626 C CA . CYS A 1 197 ? 12.315 5.124 -6.038 1.00 91.75 197 CYS A CA 1
ATOM 1627 C C . CYS A 1 197 ? 11.448 5.625 -4.879 1.00 91.75 197 CYS A C 1
ATOM 1629 O O . CYS A 1 197 ? 10.524 4.938 -4.447 1.00 91.75 197 CYS A O 1
ATOM 1631 N N . PHE A 1 198 ? 11.699 6.840 -4.384 1.00 91.75 198 PHE A N 1
ATOM 1632 C CA . PHE A 1 198 ? 10.876 7.433 -3.335 1.00 91.75 198 PHE A CA 1
ATOM 1633 C C . PHE A 1 198 ? 9.440 7.650 -3.813 1.00 91.75 198 PHE A C 1
ATOM 1635 O O . PHE A 1 198 ? 8.506 7.312 -3.090 1.00 91.75 198 PHE A O 1
ATOM 1642 N N . ASN A 1 199 ? 9.239 8.152 -5.035 1.00 91.69 199 ASN A N 1
ATOM 1643 C CA . ASN A 1 199 ? 7.905 8.318 -5.607 1.00 91.69 199 ASN A CA 1
ATOM 1644 C C . ASN A 1 199 ? 7.189 6.975 -5.790 1.00 91.69 199 ASN A C 1
ATOM 1646 O O . ASN A 1 199 ? 6.025 6.869 -5.409 1.00 91.69 199 ASN A O 1
ATOM 1650 N N . ILE A 1 200 ? 7.865 5.945 -6.307 1.00 92.94 200 ILE A N 1
ATOM 1651 C CA . ILE A 1 200 ? 7.272 4.609 -6.458 1.00 92.94 200 ILE A CA 1
ATOM 1652 C C . ILE A 1 200 ? 6.898 4.027 -5.092 1.00 92.94 200 ILE A C 1
ATOM 1654 O O . ILE A 1 200 ? 5.758 3.601 -4.902 1.00 92.94 200 ILE A O 1
ATOM 1658 N N . ALA A 1 201 ? 7.809 4.061 -4.116 1.00 93.25 201 ALA A N 1
ATOM 1659 C CA . ALA A 1 201 ? 7.587 3.498 -2.787 1.00 93.25 201 ALA A CA 1
ATOM 1660 C C . ALA A 1 201 ? 6.511 4.252 -1.983 1.00 93.25 201 ALA A C 1
ATOM 1662 O O . ALA A 1 201 ? 5.702 3.624 -1.305 1.00 93.25 201 ALA A O 1
ATOM 1663 N N . SER A 1 202 ? 6.479 5.585 -2.060 1.00 91.25 202 SER A N 1
ATOM 1664 C CA . SER A 1 202 ? 5.560 6.418 -1.272 1.00 91.25 202 SER A CA 1
ATOM 1665 C C . SER A 1 202 ? 4.173 6.582 -1.895 1.00 91.25 202 SER A C 1
ATOM 1667 O O . SER A 1 202 ? 3.218 6.832 -1.168 1.00 91.25 202 SER A O 1
ATOM 1669 N N . ARG A 1 203 ? 4.025 6.447 -3.219 1.00 90.44 203 ARG A N 1
ATOM 1670 C CA . ARG A 1 203 ? 2.746 6.704 -3.910 1.00 90.44 203 ARG A CA 1
ATOM 1671 C C . ARG A 1 203 ? 1.978 5.446 -4.304 1.00 90.44 203 ARG A C 1
ATOM 1673 O O . ARG A 1 203 ? 0.883 5.568 -4.843 1.00 90.44 203 ARG A O 1
ATOM 1680 N N . ASN A 1 204 ? 2.517 4.252 -4.057 1.00 93.12 204 ASN A N 1
ATOM 1681 C CA . ASN A 1 204 ? 1.754 3.017 -4.241 1.00 93.12 204 ASN A CA 1
ATOM 1682 C C . ASN A 1 204 ? 0.818 2.758 -3.048 1.00 93.12 204 ASN A C 1
ATOM 1684 O O . ASN A 1 204 ? 1.070 3.206 -1.930 1.00 93.12 204 ASN A O 1
ATOM 1688 N N . TYR A 1 205 ? -0.254 2.005 -3.280 1.00 95.62 205 TYR A N 1
ATOM 1689 C CA . TYR A 1 205 ? -1.308 1.801 -2.286 1.00 95.62 205 TYR A CA 1
ATOM 1690 C C . TYR A 1 205 ? -0.891 0.908 -1.103 1.00 95.62 205 TYR A C 1
ATOM 1692 O O . TYR A 1 205 ? -1.549 0.936 -0.066 1.00 95.62 205 TYR A O 1
ATOM 1700 N N . LEU A 1 206 ? 0.176 0.112 -1.246 1.00 96.31 206 LEU A N 1
ATOM 1701 C CA . LEU A 1 206 ? 0.594 -0.863 -0.240 1.00 96.31 206 LEU A CA 1
ATOM 1702 C C . LEU A 1 206 ? 1.596 -0.262 0.751 1.00 96.31 206 LEU A C 1
ATOM 1704 O O . LEU A 1 206 ? 1.350 -0.251 1.946 1.00 96.31 206 LEU A O 1
ATOM 1708 N N . TYR A 1 207 ? 2.720 0.268 0.276 1.00 95.81 207 TYR A N 1
ATOM 1709 C CA . TYR A 1 207 ? 3.764 0.854 1.122 1.00 95.81 207 TYR A CA 1
ATOM 1710 C C . TYR A 1 207 ? 3.530 2.344 1.405 1.00 95.81 207 TYR A C 1
ATOM 1712 O O . TYR A 1 207 ? 3.965 2.860 2.439 1.00 95.81 207 TYR A O 1
ATOM 1720 N N . GLY A 1 208 ? 2.832 3.036 0.503 1.00 93.62 208 GLY A N 1
ATOM 1721 C CA . GLY A 1 208 ? 2.614 4.477 0.564 1.00 93.62 208 GLY A CA 1
ATOM 1722 C C . GLY A 1 208 ? 1.909 4.969 1.826 1.00 93.62 208 GLY A C 1
ATOM 1723 O O . GLY A 1 208 ? 2.423 5.905 2.440 1.00 93.62 208 GLY A O 1
ATOM 1724 N N . PRO A 1 209 ? 0.807 4.342 2.287 1.00 92.81 209 PRO A N 1
ATOM 1725 C CA . PRO A 1 209 ? 0.110 4.780 3.497 1.00 92.81 209 PRO A CA 1
ATOM 1726 C C . PRO A 1 209 ? 1.002 4.854 4.747 1.00 92.81 209 PRO A C 1
ATOM 1728 O O . PRO A 1 209 ? 0.853 5.774 5.547 1.00 92.81 209 PRO A O 1
ATOM 1731 N N . ASP A 1 210 ? 1.949 3.923 4.918 1.00 92.38 210 ASP A N 1
ATOM 1732 C CA . ASP A 1 210 ? 2.926 3.950 6.020 1.00 92.38 210 ASP A CA 1
ATOM 1733 C C . ASP A 1 210 ? 4.031 4.988 5.779 1.00 92.38 210 ASP A C 1
ATOM 1735 O O . ASP A 1 210 ? 4.363 5.779 6.668 1.00 92.38 210 ASP A O 1
ATOM 1739 N N . ILE A 1 211 ? 4.601 5.000 4.571 1.00 92.94 211 ILE A N 1
ATOM 1740 C CA . ILE A 1 211 ? 5.731 5.865 4.218 1.00 92.94 211 ILE A CA 1
ATOM 1741 C C . ILE A 1 211 ? 5.330 7.343 4.265 1.00 92.94 211 ILE A C 1
ATOM 1743 O O . ILE A 1 211 ? 6.039 8.133 4.889 1.00 92.94 211 ILE A O 1
ATOM 1747 N N . LEU A 1 212 ? 4.198 7.718 3.663 1.00 90.38 212 LEU A N 1
ATOM 1748 C CA . LEU A 1 212 ? 3.734 9.106 3.607 1.00 90.38 212 LEU A CA 1
ATOM 1749 C C . LEU A 1 212 ? 3.340 9.638 4.981 1.00 90.38 212 LEU A C 1
ATOM 1751 O O . LEU A 1 212 ? 3.830 10.696 5.357 1.00 90.38 212 LEU A O 1
ATOM 1755 N N . LYS A 1 213 ? 2.573 8.889 5.786 1.00 88.69 213 LYS A N 1
ATOM 1756 C CA . LYS A 1 213 ? 2.211 9.329 7.151 1.00 88.69 213 LYS A CA 1
ATOM 1757 C C . LYS A 1 213 ? 3.446 9.603 8.010 1.00 88.69 213 LYS A C 1
ATOM 1759 O O . LYS A 1 213 ? 3.481 10.533 8.816 1.00 88.69 213 LYS A O 1
ATOM 1764 N N . ARG A 1 214 ? 4.496 8.794 7.847 1.00 90.19 214 ARG A N 1
ATOM 1765 C CA . ARG A 1 214 ? 5.775 9.005 8.538 1.00 90.19 214 ARG A CA 1
ATOM 1766 C C . ARG A 1 214 ? 6.572 10.163 7.958 1.00 90.19 214 ARG A C 1
ATOM 1768 O O . ARG A 1 214 ? 7.232 10.850 8.732 1.00 90.19 214 ARG A O 1
ATOM 1775 N N . PHE A 1 215 ? 6.522 10.365 6.645 1.00 89.75 215 PHE A N 1
ATOM 1776 C CA . PHE A 1 215 ? 7.153 11.506 5.995 1.00 89.75 215 PHE A CA 1
ATOM 1777 C C . PHE A 1 215 ? 6.512 12.819 6.452 1.00 89.75 215 PHE A C 1
ATOM 1779 O O . PHE A 1 215 ? 7.225 13.711 6.892 1.00 89.75 215 PHE A O 1
ATOM 1786 N N . GLU A 1 216 ? 5.182 12.900 6.468 1.00 87.06 216 GLU A N 1
ATOM 1787 C CA . GLU A 1 216 ? 4.422 14.051 6.971 1.00 87.06 216 GLU A CA 1
ATOM 1788 C C . GLU A 1 216 ? 4.832 14.379 8.411 1.00 87.06 216 GLU A C 1
ATOM 1790 O O . GLU A 1 216 ? 5.333 15.471 8.679 1.00 87.06 216 GLU A O 1
ATOM 1795 N N . LYS A 1 217 ? 4.782 13.392 9.316 1.00 85.94 217 LYS A N 1
ATOM 1796 C CA . LYS A 1 217 ? 5.226 13.561 10.709 1.00 85.94 217 LYS A CA 1
ATOM 1797 C C . LYS A 1 217 ? 6.695 13.990 10.827 1.00 85.94 217 LYS A C 1
ATOM 1799 O O . LYS A 1 217 ? 7.043 14.783 11.701 1.00 85.94 217 LYS A O 1
ATOM 1804 N N . TYR A 1 218 ? 7.567 13.446 9.979 1.00 85.25 218 TYR A N 1
ATOM 1805 C CA . TYR A 1 218 ? 8.982 13.812 9.932 1.00 85.25 218 TYR A CA 1
ATOM 1806 C C . TYR A 1 218 ? 9.148 15.284 9.522 1.00 85.25 218 TYR A C 1
ATOM 1808 O O . TYR A 1 218 ? 9.806 16.044 10.228 1.00 85.25 218 TYR A O 1
ATOM 1816 N N . THR A 1 219 ? 8.472 15.713 8.453 1.00 83.19 219 THR A N 1
ATOM 1817 C CA . THR A 1 219 ? 8.513 17.102 7.972 1.00 83.19 219 THR A CA 1
ATOM 1818 C C . THR A 1 219 ? 7.887 18.098 8.947 1.00 83.19 219 THR A C 1
ATOM 1820 O O . THR A 1 219 ? 8.387 19.211 9.069 1.00 83.19 219 THR A O 1
ATOM 1823 N N . GLU A 1 220 ? 6.845 17.720 9.692 1.00 82.69 220 GLU A N 1
ATOM 1824 C CA . GLU A 1 220 ? 6.254 18.568 10.734 1.00 82.69 220 GLU A CA 1
ATOM 1825 C C . GLU A 1 220 ? 7.221 18.825 11.896 1.00 82.69 220 GLU A C 1
ATOM 1827 O O . GLU A 1 220 ? 7.311 19.949 12.396 1.00 82.69 220 GLU A O 1
ATOM 1832 N N . ASN A 1 221 ? 7.958 17.796 12.323 1.00 75.00 221 ASN A N 1
ATOM 1833 C CA . ASN A 1 221 ? 8.981 17.931 13.358 1.00 75.00 221 ASN A CA 1
ATOM 1834 C C . ASN A 1 221 ? 10.166 18.766 12.866 1.00 75.00 221 ASN A C 1
ATOM 1836 O O . ASN A 1 221 ? 10.616 19.673 13.567 1.00 75.00 221 ASN A O 1
ATOM 1840 N N . ASP A 1 222 ? 10.633 18.507 11.646 1.00 70.44 222 ASP A N 1
ATOM 1841 C CA . ASP A 1 222 ? 11.746 19.246 11.055 1.00 70.44 222 ASP A CA 1
ATOM 1842 C C . ASP A 1 222 ? 11.381 20.702 10.755 1.00 70.44 222 ASP A C 1
ATOM 1844 O O . ASP A 1 222 ? 12.224 21.576 10.926 1.00 70.44 222 ASP A O 1
ATOM 1848 N N . LYS A 1 223 ? 10.125 21.006 10.401 1.00 71.00 223 LYS A N 1
ATOM 1849 C CA . LYS A 1 223 ? 9.645 22.386 10.234 1.00 71.00 223 LYS A CA 1
ATOM 1850 C C . LYS A 1 223 ? 9.785 23.193 11.527 1.00 71.00 223 LYS A C 1
ATOM 1852 O O . LYS A 1 223 ? 10.305 24.306 11.484 1.00 71.00 223 LYS A O 1
ATOM 1857 N N . LYS A 1 224 ? 9.391 22.622 12.672 1.00 70.06 224 LYS A N 1
ATOM 1858 C CA . LYS A 1 224 ? 9.563 23.263 13.991 1.00 70.06 224 LYS A CA 1
ATOM 1859 C C . LYS A 1 224 ? 11.035 23.557 14.287 1.00 70.06 224 LYS A C 1
ATOM 1861 O O . LYS A 1 224 ? 11.351 24.597 14.855 1.00 70.06 224 LYS A O 1
ATOM 1866 N N . ASN A 1 225 ? 11.935 22.669 13.863 1.00 65.81 225 ASN A N 1
ATOM 1867 C CA . ASN A 1 225 ? 13.374 22.870 14.001 1.00 65.81 225 ASN A CA 1
ATOM 1868 C C . ASN A 1 225 ? 13.896 23.929 13.011 1.00 65.81 225 ASN A C 1
ATOM 1870 O O . ASN A 1 225 ? 14.664 24.799 13.399 1.00 65.81 225 ASN A O 1
ATOM 1874 N N . ALA A 1 226 ? 13.471 23.912 11.747 1.00 64.12 226 ALA A N 1
ATOM 1875 C CA . ALA A 1 226 ? 13.952 24.812 10.695 1.00 64.12 226 ALA A CA 1
ATOM 1876 C C . ALA A 1 226 ? 13.518 26.275 10.891 1.00 64.12 226 ALA A C 1
ATOM 1878 O O . ALA A 1 226 ? 14.290 27.182 10.571 1.00 64.12 226 ALA A O 1
ATOM 1879 N N . GLU A 1 227 ? 12.331 26.515 11.464 1.00 65.12 227 GLU A N 1
ATOM 1880 C CA . GLU A 1 227 ? 11.876 27.853 11.878 1.00 65.12 227 GLU A CA 1
ATOM 1881 C C . GLU A 1 227 ? 12.853 28.510 12.871 1.00 65.12 227 GLU A C 1
ATOM 1883 O O . GLU A 1 227 ? 12.997 29.730 12.870 1.00 65.12 227 GLU A O 1
ATOM 1888 N N . SER A 1 228 ? 13.608 27.716 13.641 1.00 62.94 228 SER A N 1
ATOM 1889 C CA . SER A 1 228 ? 14.654 28.229 14.538 1.00 62.94 228 SER A CA 1
ATOM 1890 C C . SER A 1 228 ? 15.964 28.619 13.829 1.00 62.94 228 SER A C 1
ATOM 1892 O O . SER A 1 228 ? 16.724 29.423 14.363 1.00 62.94 228 SER A O 1
ATOM 1894 N N . PHE A 1 229 ? 16.212 28.115 12.612 1.00 63.94 229 PHE A N 1
ATOM 1895 C CA . PHE A 1 229 ? 17.452 28.331 11.846 1.00 63.94 229 PHE A CA 1
ATOM 1896 C C . PHE A 1 229 ? 17.299 29.267 10.630 1.00 63.94 229 PHE A C 1
ATOM 1898 O O . PHE A 1 229 ? 18.249 29.434 9.868 1.00 63.94 229 PHE A O 1
ATOM 1905 N N . ASN A 1 230 ? 16.128 29.888 10.431 1.00 69.25 230 ASN A N 1
ATOM 1906 C CA . ASN A 1 230 ? 15.846 30.826 9.329 1.00 69.25 230 ASN A CA 1
ATOM 1907 C C . ASN A 1 230 ? 16.150 30.261 7.917 1.00 69.25 230 ASN A C 1
ATOM 1909 O O . ASN A 1 230 ? 16.610 30.973 7.022 1.00 69.25 230 ASN A O 1
ATOM 1913 N N . MET A 1 231 ? 15.919 28.958 7.715 1.00 70.44 231 MET A N 1
ATOM 1914 C CA . MET A 1 231 ? 16.112 28.274 6.430 1.00 70.44 231 MET A CA 1
ATOM 1915 C C . MET A 1 231 ? 14.866 28.402 5.535 1.00 70.44 231 MET A C 1
ATOM 1917 O O . MET A 1 231 ? 13.736 28.354 6.020 1.00 70.44 231 MET A O 1
ATOM 1921 N N . SER A 1 232 ? 15.047 28.541 4.213 1.00 75.12 232 SER A N 1
ATOM 1922 C CA . SER A 1 232 ? 13.917 28.676 3.279 1.00 75.12 232 SER A CA 1
ATOM 1923 C C . SER A 1 232 ? 13.064 27.403 3.201 1.00 75.12 232 SER A C 1
ATOM 1925 O O . SER A 1 232 ? 13.575 26.287 3.338 1.00 75.12 232 SER A O 1
ATOM 1927 N N . GLN A 1 233 ? 11.760 27.561 2.925 1.00 69.69 233 GLN A N 1
ATOM 1928 C CA . GLN A 1 233 ? 10.827 26.429 2.948 1.00 69.69 233 GLN A CA 1
ATOM 1929 C C . GLN A 1 233 ? 11.163 25.318 1.954 1.00 69.69 233 GLN A C 1
ATOM 1931 O O . GLN A 1 233 ? 11.124 24.132 2.272 1.00 69.69 233 GLN A O 1
ATOM 1936 N N . HIS A 1 234 ? 11.556 25.724 0.752 1.00 70.19 234 HIS A N 1
ATOM 1937 C CA . HIS A 1 234 ? 11.964 24.811 -0.303 1.00 70.19 234 HIS A CA 1
ATOM 1938 C C . HIS A 1 234 ? 13.224 24.017 0.073 1.00 70.19 234 HIS A C 1
ATOM 1940 O O . HIS A 1 234 ? 13.317 22.824 -0.215 1.00 70.19 234 HIS A O 1
ATOM 1946 N N . MET A 1 235 ? 14.196 24.665 0.726 1.00 67.62 235 MET A N 1
ATOM 1947 C CA . MET A 1 235 ? 15.464 24.028 1.079 1.00 67.62 235 MET A CA 1
ATOM 1948 C C . MET A 1 235 ? 15.266 22.936 2.134 1.00 67.62 235 MET A C 1
ATOM 1950 O O . MET A 1 235 ? 15.781 21.832 1.959 1.00 67.62 235 MET A O 1
ATOM 1954 N N . TYR A 1 236 ? 14.477 23.191 3.186 1.00 73.00 236 TYR A N 1
ATOM 1955 C CA . TYR A 1 236 ? 14.244 22.155 4.196 1.00 73.00 236 TYR A CA 1
ATOM 1956 C C . TYR A 1 236 ? 13.368 21.020 3.666 1.00 73.00 236 TYR A C 1
ATOM 1958 O O . TYR A 1 236 ? 13.624 19.873 4.009 1.00 73.00 236 TYR A O 1
ATOM 1966 N N . HIS A 1 237 ? 12.366 21.294 2.821 1.00 71.75 237 HIS A N 1
ATOM 1967 C CA . HIS A 1 237 ? 11.527 20.226 2.270 1.00 71.75 237 HIS A CA 1
ATOM 1968 C C . HIS A 1 237 ? 12.375 19.266 1.427 1.00 71.75 237 HIS A C 1
ATOM 1970 O O . HIS A 1 237 ? 12.279 18.049 1.568 1.00 71.75 237 HIS A O 1
ATOM 1976 N N . TYR A 1 238 ? 13.270 19.816 0.605 1.00 75.00 238 TYR A N 1
ATOM 1977 C CA . TYR A 1 238 ? 14.211 19.039 -0.193 1.00 75.00 238 TYR A CA 1
ATOM 1978 C C . TYR A 1 238 ? 15.188 18.218 0.662 1.00 75.00 238 TYR A C 1
ATOM 1980 O O . TYR A 1 238 ? 15.390 17.031 0.403 1.00 75.00 238 TYR A O 1
ATOM 1988 N N . LEU A 1 239 ? 15.791 18.823 1.691 1.00 74.00 239 LEU A N 1
ATOM 1989 C CA . LEU A 1 239 ? 16.702 18.121 2.602 1.00 74.00 239 LEU A CA 1
ATOM 1990 C C . LEU A 1 239 ? 15.974 17.051 3.426 1.00 74.00 239 LEU A C 1
ATOM 1992 O O . LEU A 1 239 ? 16.492 15.948 3.593 1.00 74.00 239 LEU A O 1
ATOM 1996 N N . GLY A 1 240 ? 14.760 17.346 3.887 1.00 78.75 240 GLY A N 1
ATOM 1997 C CA . GLY A 1 240 ? 13.928 16.419 4.641 1.00 78.75 240 GLY A CA 1
ATOM 1998 C C . GLY A 1 240 ? 13.535 15.203 3.809 1.00 78.75 240 GLY A C 1
ATOM 1999 O O . GLY A 1 240 ? 13.726 14.074 4.253 1.00 78.75 240 GLY A O 1
ATOM 2000 N N . GLU A 1 241 ? 13.083 15.409 2.569 1.00 81.94 241 GLU A N 1
ATOM 2001 C CA . GLU A 1 241 ? 12.805 14.319 1.624 1.00 81.94 241 GLU A CA 1
ATOM 2002 C C . GLU A 1 241 ? 14.052 13.471 1.362 1.00 81.94 241 GLU A C 1
ATOM 2004 O O . GLU A 1 241 ? 14.001 12.242 1.435 1.00 81.94 241 GLU A O 1
ATOM 2009 N N . LYS A 1 242 ? 15.205 14.109 1.134 1.00 83.19 242 LYS A N 1
ATOM 2010 C CA . LYS A 1 242 ? 16.485 13.413 0.954 1.00 83.19 242 LYS A CA 1
ATOM 2011 C C . LYS A 1 242 ? 16.833 12.514 2.134 1.00 83.19 242 LYS A C 1
ATOM 2013 O O . LYS A 1 242 ? 17.029 11.317 1.949 1.00 83.19 242 LYS A O 1
ATOM 2018 N N . VAL A 1 243 ? 16.906 13.073 3.337 1.00 82.88 243 VAL A N 1
ATOM 2019 C CA . VAL A 1 243 ? 17.322 12.328 4.532 1.00 82.88 243 VAL A CA 1
ATOM 2020 C C . VAL A 1 243 ? 16.314 11.231 4.858 1.00 82.88 243 VAL A C 1
ATOM 2022 O O . VAL A 1 243 ? 16.702 10.100 5.164 1.00 82.88 243 VAL A O 1
ATOM 2025 N N . PHE A 1 244 ? 15.021 11.538 4.753 1.00 87.69 244 PHE A N 1
ATOM 2026 C CA . PHE A 1 244 ? 13.965 10.570 4.991 1.00 87.69 244 PHE A CA 1
ATOM 2027 C C . PHE A 1 244 ? 14.025 9.417 3.988 1.00 87.69 244 PHE A C 1
ATOM 2029 O O . PHE A 1 244 ? 14.030 8.263 4.404 1.00 87.69 244 PHE A O 1
ATOM 2036 N N . SER A 1 245 ? 14.132 9.704 2.689 1.00 86.75 245 SER A N 1
ATOM 2037 C CA . SER A 1 245 ? 14.153 8.685 1.629 1.00 86.75 245 SER A CA 1
ATOM 2038 C C . SER A 1 245 ? 15.311 7.684 1.765 1.00 86.75 245 SER A C 1
ATOM 2040 O O . SER A 1 245 ? 15.133 6.508 1.460 1.00 86.75 245 SER A O 1
ATOM 2042 N N . LEU A 1 246 ? 16.463 8.100 2.304 1.00 85.25 246 LEU A N 1
ATOM 2043 C CA . LEU A 1 246 ? 17.591 7.197 2.578 1.00 85.25 246 LEU A CA 1
ATOM 2044 C C . LEU A 1 246 ? 17.350 6.304 3.808 1.00 85.25 246 LEU A C 1
ATOM 2046 O O . LEU A 1 246 ? 17.690 5.117 3.809 1.00 85.25 246 LEU A O 1
ATOM 2050 N N . LYS A 1 247 ? 16.738 6.864 4.858 1.00 86.38 247 LYS A N 1
ATOM 2051 C CA . LYS A 1 247 ? 16.539 6.188 6.153 1.00 86.38 247 LYS A CA 1
ATOM 2052 C C . LYS A 1 247 ? 15.259 5.362 6.227 1.00 86.38 247 LYS A C 1
ATOM 2054 O O . LYS A 1 247 ? 15.162 4.447 7.043 1.00 86.38 247 LYS A O 1
ATOM 2059 N N . VAL A 1 248 ? 14.253 5.694 5.425 1.00 90.38 248 VAL A N 1
ATOM 2060 C CA . VAL A 1 248 ? 12.934 5.070 5.496 1.00 90.38 248 VAL A CA 1
ATOM 2061 C C . VAL A 1 248 ? 13.043 3.580 5.157 1.00 90.38 248 VAL A C 1
ATOM 2063 O O . VAL A 1 248 ? 13.640 3.172 4.159 1.00 90.38 248 VAL A O 1
ATOM 2066 N N . ARG A 1 249 ? 12.467 2.754 6.030 1.00 91.88 249 ARG A N 1
ATOM 2067 C CA . ARG A 1 249 ? 12.193 1.332 5.796 1.00 91.88 249 ARG A CA 1
ATOM 2068 C C . ARG A 1 249 ? 10.706 1.076 5.997 1.00 91.88 249 ARG A C 1
ATOM 2070 O O . ARG A 1 249 ? 10.125 1.674 6.908 1.00 91.88 249 ARG A O 1
ATOM 2077 N N . SER A 1 250 ? 10.069 0.263 5.161 1.00 90.94 250 SER A N 1
ATOM 2078 C CA . SER A 1 250 ? 8.646 -0.057 5.329 1.00 90.94 250 SER A CA 1
ATOM 2079 C C . SER A 1 250 ? 8.424 -0.795 6.646 1.00 90.94 250 SER A C 1
ATOM 2081 O O . SER A 1 250 ? 9.222 -1.645 7.027 1.00 90.94 250 SER A O 1
ATOM 2083 N N . ARG A 1 251 ? 7.333 -0.509 7.362 1.00 89.38 251 ARG A N 1
ATOM 2084 C CA . ARG A 1 251 ? 6.977 -1.330 8.537 1.00 89.38 251 ARG A CA 1
ATOM 2085 C C . ARG A 1 251 ? 6.506 -2.732 8.167 1.00 89.38 251 ARG A C 1
ATOM 2087 O O . ARG A 1 251 ? 6.470 -3.598 9.029 1.00 89.38 251 ARG A O 1
ATOM 2094 N N . LEU A 1 252 ? 6.131 -2.934 6.905 1.00 90.12 252 LEU A N 1
ATOM 2095 C CA . LEU A 1 252 ? 5.558 -4.185 6.440 1.00 90.12 252 LEU A CA 1
ATOM 2096 C C . LEU A 1 252 ? 6.617 -5.284 6.264 1.00 90.12 252 LEU A C 1
ATOM 2098 O O . LEU A 1 252 ? 6.426 -6.384 6.764 1.00 90.12 252 LEU A O 1
ATOM 2102 N N . LEU A 1 253 ? 7.731 -4.984 5.585 1.00 91.81 253 LEU A N 1
ATOM 2103 C CA . LEU A 1 253 ? 8.802 -5.952 5.296 1.00 91.81 253 LEU A CA 1
ATOM 2104 C C . LEU A 1 253 ? 10.214 -5.418 5.601 1.00 91.81 253 LEU A C 1
ATOM 2106 O O . LEU A 1 253 ? 11.198 -6.057 5.248 1.00 91.81 253 LEU A O 1
ATOM 2110 N N . VAL A 1 254 ? 10.335 -4.241 6.227 1.00 92.38 254 VAL A N 1
ATOM 2111 C CA . VAL A 1 254 ? 11.627 -3.586 6.535 1.00 92.38 254 VAL A CA 1
ATOM 2112 C C . VAL A 1 254 ? 12.445 -3.249 5.275 1.00 92.38 254 VAL A C 1
ATOM 2114 O O . VAL A 1 254 ? 13.629 -2.946 5.348 1.00 92.38 254 VAL A O 1
ATOM 2117 N N . LEU A 1 255 ? 11.791 -3.207 4.112 1.00 92.88 255 LEU A N 1
ATOM 2118 C CA . LEU A 1 255 ? 12.425 -2.872 2.838 1.00 92.88 255 LEU A CA 1
ATOM 2119 C C . LEU A 1 255 ? 12.655 -1.368 2.700 1.00 92.88 255 LEU A C 1
ATOM 2121 O O . LEU A 1 255 ? 11.819 -0.553 3.104 1.00 92.88 255 LEU A O 1
ATOM 2125 N N . ASN A 1 256 ? 13.765 -1.004 2.077 1.00 93.00 256 ASN A N 1
ATOM 2126 C CA . ASN A 1 256 ? 14.075 0.352 1.655 1.00 93.00 256 ASN A CA 1
ATOM 2127 C C . ASN A 1 256 ? 13.397 0.729 0.331 1.00 93.00 256 ASN A C 1
ATOM 2129 O O . ASN A 1 256 ? 12.821 -0.115 -0.350 1.00 93.00 256 ASN A O 1
ATOM 2133 N N . ILE A 1 257 ? 13.444 2.013 -0.040 1.00 92.88 257 ILE A N 1
ATOM 2134 C CA . ILE A 1 257 ? 12.765 2.500 -1.253 1.00 92.88 257 ILE A CA 1
ATOM 2135 C C . ILE A 1 257 ? 13.307 1.878 -2.545 1.00 92.88 257 ILE A C 1
ATOM 2137 O O . ILE A 1 257 ? 12.540 1.701 -3.490 1.00 92.88 257 ILE A O 1
ATOM 2141 N N . PHE A 1 258 ? 14.596 1.534 -2.588 1.00 91.69 258 PHE A N 1
ATOM 2142 C CA . PHE A 1 258 ? 15.225 0.879 -3.732 1.00 91.69 258 PHE A CA 1
ATOM 2143 C C . PHE A 1 258 ? 14.793 -0.584 -3.800 1.00 91.69 258 PHE A C 1
ATOM 2145 O O . PHE A 1 258 ? 14.329 -1.008 -4.846 1.00 91.69 258 PHE A O 1
ATOM 2152 N N . GLU A 1 259 ? 14.816 -1.314 -2.681 1.00 93.12 259 GLU A N 1
ATOM 2153 C CA . GLU A 1 259 ? 14.337 -2.704 -2.597 1.00 93.12 259 GLU A CA 1
ATOM 2154 C C . GLU A 1 259 ? 12.857 -2.832 -2.974 1.00 93.12 259 GLU A C 1
ATOM 2156 O O . GLU A 1 259 ? 12.480 -3.760 -3.689 1.00 93.12 259 GLU A O 1
ATOM 2161 N N . ILE A 1 260 ? 12.011 -1.898 -2.521 1.00 94.25 260 ILE A N 1
ATOM 2162 C CA . ILE A 1 260 ? 10.592 -1.850 -2.903 1.00 94.25 260 ILE A CA 1
ATOM 2163 C C . ILE A 1 260 ? 10.468 -1.651 -4.415 1.00 94.25 260 ILE A C 1
ATOM 2165 O O . ILE A 1 260 ? 9.748 -2.393 -5.078 1.00 94.25 260 ILE A O 1
ATOM 2169 N N . THR A 1 261 ? 11.167 -0.654 -4.959 1.00 92.62 261 THR A N 1
ATOM 2170 C CA . THR A 1 261 ? 11.063 -0.302 -6.381 1.00 92.62 261 THR A CA 1
ATOM 2171 C C . THR A 1 261 ? 11.621 -1.405 -7.275 1.00 92.62 261 THR A C 1
ATOM 2173 O O . THR A 1 261 ? 10.976 -1.744 -8.258 1.00 92.62 261 THR A O 1
ATOM 2176 N N . ASP A 1 262 ? 12.750 -2.010 -6.909 1.00 91.75 262 ASP A N 1
ATOM 2177 C CA . ASP A 1 262 ? 13.363 -3.154 -7.594 1.00 91.75 262 ASP A CA 1
ATOM 2178 C C . ASP A 1 262 ? 12.424 -4.367 -7.615 1.00 91.75 262 ASP A C 1
ATOM 2180 O O . ASP A 1 262 ? 12.168 -4.951 -8.670 1.00 91.75 262 ASP A O 1
ATOM 2184 N N . SER A 1 263 ? 11.824 -4.685 -6.462 1.00 92.31 263 SER A N 1
ATOM 2185 C CA . SER A 1 263 ? 10.883 -5.804 -6.342 1.00 92.31 263 SER A CA 1
ATOM 2186 C C . SER A 1 263 ? 9.647 -5.609 -7.226 1.00 92.31 263 SER A C 1
ATOM 2188 O O . SER A 1 263 ? 9.142 -6.578 -7.785 1.00 92.31 263 SER A O 1
ATOM 2190 N N . ILE A 1 264 ? 9.164 -4.373 -7.388 1.00 93.00 264 ILE A N 1
ATOM 2191 C CA . ILE A 1 264 ? 8.057 -4.058 -8.305 1.00 93.00 264 ILE A CA 1
ATOM 2192 C C . ILE A 1 264 ? 8.546 -4.101 -9.760 1.00 93.00 264 ILE A C 1
ATOM 2194 O O . ILE A 1 264 ? 7.924 -4.739 -10.610 1.00 93.00 264 ILE A O 1
ATOM 2198 N N . ALA A 1 265 ? 9.688 -3.470 -10.047 1.00 89.88 265 ALA A N 1
ATOM 2199 C CA . ALA A 1 265 ? 10.250 -3.352 -11.387 1.00 89.88 265 ALA A CA 1
ATOM 2200 C C . ALA A 1 265 ? 10.517 -4.716 -12.038 1.00 89.88 265 ALA A C 1
ATOM 2202 O O . ALA A 1 265 ? 10.364 -4.834 -13.253 1.00 89.88 265 ALA A O 1
ATOM 2203 N N . CYS A 1 266 ? 10.849 -5.750 -11.253 1.00 87.81 266 CYS A N 1
ATOM 2204 C CA . CYS A 1 266 ? 11.124 -7.100 -11.759 1.00 87.81 266 CYS A CA 1
ATOM 2205 C C . CYS A 1 266 ? 9.938 -7.768 -12.477 1.00 87.81 266 CYS A C 1
ATOM 2207 O O . CYS A 1 266 ? 10.121 -8.755 -13.190 1.00 87.81 266 CYS A O 1
ATOM 2209 N N . HIS A 1 267 ? 8.729 -7.223 -12.326 1.00 86.56 267 HIS A N 1
ATOM 2210 C CA . HIS A 1 267 ? 7.523 -7.689 -13.005 1.00 86.56 267 HIS A CA 1
ATOM 2211 C C . HIS A 1 267 ? 7.245 -6.969 -14.337 1.00 86.56 267 HIS A C 1
ATOM 2213 O O . HIS A 1 267 ? 6.242 -7.255 -14.990 1.00 86.56 267 HIS A O 1
ATOM 2219 N N . HIS A 1 268 ? 8.126 -6.064 -14.776 1.00 85.75 268 HIS A N 1
ATOM 2220 C CA . HIS A 1 268 ? 7.967 -5.296 -16.011 1.00 85.75 268 HIS A CA 1
ATOM 2221 C C . HIS A 1 268 ? 9.061 -5.613 -17.041 1.00 85.75 268 HIS A C 1
ATOM 2223 O O . HIS A 1 268 ? 10.207 -5.897 -16.709 1.00 85.75 268 HIS A O 1
ATOM 2229 N N . SER A 1 269 ? 8.715 -5.524 -18.330 1.00 74.00 269 SER A N 1
ATOM 2230 C CA . SER A 1 269 ? 9.571 -5.946 -19.454 1.00 74.00 269 SER A CA 1
ATOM 2231 C C . SER A 1 269 ? 10.898 -5.188 -19.592 1.00 74.00 269 SER A C 1
ATOM 2233 O O . SER A 1 269 ? 11.797 -5.665 -20.273 1.00 74.00 269 SER A O 1
ATOM 2235 N N . SER A 1 270 ? 11.018 -4.006 -18.984 1.00 69.75 270 SER A N 1
ATOM 2236 C CA . SER A 1 270 ? 12.212 -3.145 -19.040 1.00 69.75 270 SER A CA 1
ATOM 2237 C C . SER A 1 270 ? 13.108 -3.281 -17.802 1.00 69.75 270 SER A C 1
ATOM 2239 O O . SER A 1 270 ? 13.888 -2.380 -17.503 1.00 69.75 270 SER A O 1
ATOM 2241 N N . TYR A 1 271 ? 12.975 -4.377 -17.052 1.00 76.50 271 TYR A N 1
ATOM 2242 C CA . TYR A 1 271 ? 13.724 -4.595 -15.820 1.00 76.50 271 TYR A CA 1
ATOM 2243 C C . TYR A 1 271 ? 15.231 -4.770 -16.054 1.00 76.50 271 TYR A C 1
ATOM 2245 O O . TYR A 1 271 ? 15.659 -5.589 -16.868 1.00 76.50 271 TYR A O 1
ATOM 2253 N N . ASN A 1 272 ? 16.031 -4.050 -15.268 1.00 76.25 272 ASN A N 1
ATOM 2254 C CA . ASN A 1 272 ? 17.467 -4.262 -15.132 1.00 76.25 272 ASN A CA 1
ATOM 2255 C C . ASN A 1 272 ? 17.843 -4.160 -13.646 1.00 76.25 272 ASN A C 1
ATOM 2257 O O . ASN A 1 272 ? 17.752 -3.084 -13.054 1.00 76.25 272 ASN A O 1
ATOM 2261 N N . SER A 1 273 ? 18.278 -5.279 -13.060 1.00 71.88 273 SER A N 1
ATOM 2262 C CA . SER A 1 273 ? 18.613 -5.386 -11.635 1.00 71.88 273 SER A CA 1
ATOM 2263 C C . SER A 1 273 ? 19.788 -4.507 -11.208 1.00 71.88 273 SER A C 1
ATOM 2265 O O . SER A 1 273 ? 19.900 -4.167 -10.035 1.00 71.88 273 SER A O 1
ATOM 2267 N N . GLU A 1 274 ? 20.679 -4.129 -12.128 1.00 75.06 274 GLU A N 1
ATOM 2268 C CA . GLU A 1 274 ? 21.835 -3.286 -11.799 1.00 75.06 274 GLU A CA 1
ATOM 2269 C C . GLU A 1 274 ? 21.436 -1.831 -11.513 1.00 75.06 274 GLU A C 1
ATOM 2271 O O . GLU A 1 274 ? 22.137 -1.140 -10.778 1.00 75.06 274 GLU A O 1
ATOM 2276 N N . LEU A 1 275 ? 20.280 -1.371 -12.013 1.00 73.06 275 LEU A N 1
ATOM 2277 C CA . LEU A 1 275 ? 19.813 0.011 -11.828 1.00 73.06 275 LEU A CA 1
ATOM 2278 C C . LEU A 1 275 ? 19.486 0.349 -10.369 1.00 73.06 275 LEU A C 1
ATOM 2280 O O . LEU A 1 275 ? 19.569 1.509 -9.969 1.00 73.06 275 LEU A O 1
ATOM 2284 N N . PHE A 1 276 ? 19.106 -0.652 -9.575 1.00 77.12 276 PHE A N 1
ATOM 2285 C CA . PHE A 1 276 ? 18.627 -0.457 -8.207 1.00 77.12 276 PHE A CA 1
ATOM 2286 C C . PHE A 1 276 ? 19.655 -0.841 -7.136 1.00 77.12 276 PHE A C 1
ATOM 2288 O O . PHE A 1 276 ? 19.399 -0.639 -5.951 1.00 77.12 276 PHE A O 1
ATOM 2295 N N . LYS A 1 277 ? 20.844 -1.321 -7.532 1.00 69.56 277 LYS A N 1
ATOM 2296 C CA . LYS A 1 277 ? 21.961 -1.669 -6.631 1.00 69.56 277 LYS A CA 1
ATOM 2297 C C . LYS A 1 277 ? 22.798 -0.463 -6.178 1.00 69.56 277 LYS A C 1
ATOM 2299 O O . LYS A 1 277 ? 23.919 -0.642 -5.709 1.00 69.56 277 LYS A O 1
ATOM 2304 N N . ILE A 1 278 ? 22.292 0.762 -6.337 1.00 63.91 278 ILE A N 1
ATOM 2305 C CA . ILE A 1 278 ? 23.043 1.978 -6.006 1.00 63.91 278 ILE A CA 1
ATOM 2306 C C . ILE A 1 278 ? 23.362 1.986 -4.509 1.00 63.91 278 ILE A C 1
ATOM 2308 O O . ILE A 1 278 ? 22.449 1.941 -3.683 1.00 63.91 278 ILE A O 1
ATOM 2312 N N . ASP A 1 279 ? 24.653 2.073 -4.180 1.00 61.09 279 ASP A N 1
ATOM 2313 C CA . ASP A 1 279 ? 25.113 2.207 -2.799 1.00 61.09 279 ASP A CA 1
ATOM 2314 C C . ASP A 1 279 ? 24.504 3.483 -2.181 1.00 61.09 279 ASP A C 1
ATOM 2316 O O . ASP A 1 279 ? 24.702 4.582 -2.720 1.00 61.09 279 ASP A O 1
ATOM 2320 N N . PRO A 1 280 ? 23.747 3.372 -1.074 1.00 54.34 280 PRO A N 1
ATOM 2321 C CA . PRO A 1 280 ? 23.248 4.518 -0.321 1.00 54.34 280 PRO A CA 1
ATOM 2322 C C . PRO A 1 280 ? 24.339 5.537 0.045 1.00 54.34 280 PRO A C 1
ATOM 2324 O O . PRO A 1 280 ? 24.027 6.720 0.196 1.00 54.34 280 PRO A O 1
ATOM 2327 N N . ASP A 1 281 ? 25.601 5.113 0.136 1.00 56.00 281 ASP A N 1
ATOM 2328 C CA . ASP A 1 281 ? 26.733 5.979 0.463 1.00 56.00 281 ASP A CA 1
ATOM 2329 C C . ASP A 1 281 ? 27.129 6.918 -0.695 1.00 56.00 281 ASP A C 1
ATOM 2331 O O . ASP A 1 281 ? 27.672 7.995 -0.446 1.00 56.00 281 ASP A O 1
ATOM 2335 N N . TYR A 1 282 ? 26.746 6.628 -1.951 1.00 60.62 282 TYR A N 1
ATOM 2336 C CA . TYR A 1 282 ? 26.924 7.559 -3.087 1.00 60.62 282 TYR A CA 1
ATOM 2337 C C . TYR A 1 282 ? 26.070 8.833 -2.982 1.00 60.62 282 TYR A C 1
ATOM 2339 O O . TYR A 1 282 ? 26.203 9.750 -3.795 1.00 60.62 282 TYR A O 1
ATOM 2347 N N . PHE A 1 283 ? 25.163 8.899 -2.006 1.00 56.59 283 PHE A N 1
ATOM 2348 C CA . PHE A 1 283 ? 24.237 10.012 -1.815 1.00 56.59 283 PHE A CA 1
ATOM 2349 C C . PHE A 1 283 ? 24.665 11.014 -0.744 1.00 56.59 283 PHE A C 1
ATOM 2351 O O . PHE A 1 283 ? 23.966 12.015 -0.551 1.00 56.59 283 PHE A O 1
ATOM 2358 N N . VAL A 1 284 ? 25.775 10.749 -0.053 1.00 49.03 284 VAL A N 1
ATOM 2359 C CA . VAL A 1 284 ? 26.325 11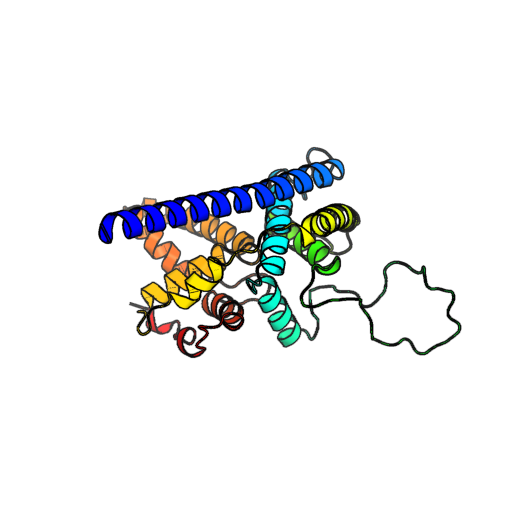.618 0.987 1.00 49.03 284 VAL A CA 1
ATOM 2360 C C . VAL A 1 284 ? 27.266 12.634 0.330 1.00 49.03 284 VAL A C 1
ATOM 2362 O O . VAL A 1 284 ? 28.416 12.326 0.035 1.00 49.03 284 VAL A O 1
ATOM 2365 N N . PHE A 1 285 ? 26.754 13.843 0.086 1.00 42.31 285 PHE A N 1
ATOM 2366 C CA . PHE A 1 285 ? 27.547 15.046 -0.195 1.00 42.31 285 PHE A CA 1
ATOM 2367 C C . PHE A 1 285 ? 27.329 16.058 0.926 1.00 42.31 285 PHE A C 1
ATOM 2369 O O . PHE A 1 285 ? 26.144 16.258 1.292 1.00 42.31 285 PHE A O 1
#

Organism: NCBI:txid221027

Foldseek 3Di:
DVVVVVVVVVVVVVVVVVVLVVVQVVLLVVQLVQLLVQLVVLDDPPDPLCDSVLSSLLSNLLSLVLQCLLQVLCQLVLVQVLCCVVPVGRAPPPDLDDPDPPPVPDPDDPPPSDDPVDDSSDDDLVVSLRSSQLSSCLSCVVPHHDDSPPVSSVSSSVSSVVSSVVCNVVRDHDPVSLVLLVPQDPPDDPVRLLVSLLCLQQVRSRQNSNLVVVLVVQLVVVVVVVVVVVDDPVVSNVVSSLVSLLPDAGPRNRHHSLSSVLSSSVSHPNHDNVSSPDDSVVSDD

pLDDT: mean 80.99, std 17.26, range [35.81, 98.38]

Secondary structure (DSSP, 8-state):
-HHHHHHHHHHHHHHHHHHHHHHHHHHHHHHHHHHHHHHHTTS-TT-SSS-HHHHHHHHHHHHHHHHHHHHT--HHHHHHHHHHHHHSSSSTT--SS-S--------S----S------TTS--HHHHHHHHHHHHHHHTTTT----TT-HHHHHHHHHHHHHHHHHHTTPPP--HHHHHHHT--TT--HHHHHHHHHHHHHHSTTTHHHHHHHHHHHHHHHHHHHTTTT--HHHHHHHHHHHHHHH---TTT---HHHHHHHHHTTSTT--GGGG---GGGG--

Radius of gyration: 21.95 Å; chains: 1; bounding box: 50×71×68 Å

InterPro domains:
  IPR024214 Protein of unknown function DUF3843 [PF12954] (51-103)
  IPR024214 Protein of unknown function DUF3843 [PF12954] (106-210)

Sequence (285 aa):
MNQEIKLKYRIGENIGRRIAFHRRIHIYIRLASAVYKEIRLLIDDGSPVWSKECLKDIAIVSASYLEDVVSGLGIFKSFRKKHKELYNTHIPFCTRDSFFPEDFEGEYGEVSTQDCDYEEDNINFQDVRFLIWYITCVNYAVSGVVFPQNLKILFMAYKVFDLLSKEYDNAPSNTEYAKLFAGIPEHADPIWMRSFCFNIASRNYLYGPDILKRFEKYTENDKKNAESFNMSQHMYHYLGEKVFSLKVRSRLLVLNIFEITDSIACHHSSYNSELFKIDPDYFVF